Protein AF-0000000078105102 (afdb_homodimer)

pLDDT: mean 88.73, std 7.84, range [62.16, 98.0]

Organism: Rosa chinensis (NCBI:txid74649)

Solvent-accessible surface area (backbone atoms only — not comparable to full-atom values): 17023 Å² total; per-residue (Å²): 96,45,66,71,46,52,52,50,33,57,54,27,71,71,42,59,66,84,46,67,45,78,43,79,36,51,38,82,39,45,70,46,72,48,70,44,76,46,33,24,59,60,48,39,54,59,57,63,57,76,77,84,48,65,66,57,52,48,52,48,49,45,52,51,41,52,52,26,49,75,68,71,44,47,69,47,48,40,41,47,52,35,70,45,54,15,53,85,46,57,57,66,68,58,19,15,48,51,50,49,56,44,53,69,68,55,52,85,85,21,36,36,40,34,48,31,34,72,68,49,52,72,32,36,37,42,32,32,70,90,75,70,43,76,45,76,47,42,88,83,61,59,79,63,76,54,62,67,60,50,50,30,68,72,88,96,45,67,69,46,51,51,49,35,59,52,28,71,71,43,58,67,86,47,67,45,79,42,80,36,52,38,81,39,45,70,46,73,48,71,44,75,46,34,25,59,58,49,38,55,60,57,64,57,76,76,83,49,65,67,58,52,48,52,48,49,44,50,51,43,54,52,26,48,74,68,70,44,48,67,47,48,41,42,48,53,33,69,44,54,14,53,84,46,59,57,66,66,57,20,15,47,50,49,48,56,46,55,70,70,55,52,86,86,23,37,35,40,35,47,32,36,72,68,49,50,71,33,34,35,40,32,31,72,89,75,69,42,75,45,78,47,42,88,83,61,61,79,63,76,54,61,68,59,49,50,32,67,72,87

Nearest PDB structures (foldseek):
  5jp3-assembly4_G  TM=6.097E-01  e=1.389E-02  Xanthomonas euvesicatoria pv. vesicatoria str. 85-10
  5haf-assembly2_B  TM=5.363E-01  e=1.288E-01  Salmonella enterica subsp. enterica serovar Typhimurium
  5haf-assembly1_A  TM=4.881E-01  e=1.124E+00  Salmonella enterica subsp. enterica serovar Typhimurium
  9ild-assembly1_A  TM=4.395E-01  e=5.710E+00  Escherichia coli
  5jp3-assembly4_G  TM=6.055E-01  e=1.672E-02  Xanthomonas euvesicatoria pv. vesicatoria str. 85-10

Secondary structure (DSSP, 8-state):
--HHHHHHHHHHHHS-TT-EEEEEE-HHHHSS-EEEEEEHHHHHHHHTPPPPPHHHHHHHHHHHHHHHHHTT-TTTEEE--HHHHSGGGS-HHHHHHHHHHHHHTPPTTPEEEEEEE-SSSEEEEEEETTTTEEEEE-TT---S--HHHHHHHH-/--HHHHHHHHHHHHS-TT-EEEEEE-HHHHSS-EEEEEEHHHHHHHHTPPPPPHHHHHHHHHHHHHHHHHTT-TTTEEE--HHHHSGGGS-HHHHHHHHHHHHHTPPTTPEEEEEEE-SSSEEEEEEETTTTEEEEE-TT---S--HHHHHHHH-

Structure (mmCIF, N/CA/C/O backbone):
data_AF-0000000078105102-model_v1
#
loop_
_entity.id
_entity.type
_entity.pdbx_description
1 polymer 'Ulp1 protease family catalytic domain-containing protein'
#
loop_
_atom_site.group_PDB
_atom_site.id
_atom_site.type_symbol
_atom_site.label_atom_id
_atom_site.label_alt_id
_atom_site.label_comp_id
_atom_site.label_asym_id
_atom_site.label_entity_id
_atom_site.label_seq_id
_atom_site.pdbx_PDB_ins_code
_atom_site.Cartn_x
_atom_site.Cartn_y
_atom_site.Cartn_z
_atom_site.occupancy
_atom_site.B_iso_or_equiv
_atom_site.auth_seq_id
_atom_site.auth_comp_id
_atom_site.auth_asym_id
_atom_site.auth_atom_id
_atom_site.pdbx_PDB_model_num
ATOM 1 N N . MET A 1 1 ? 11.484 0.688 11.477 1 73.31 1 MET A N 1
ATOM 2 C CA . MET A 1 1 ? 11.336 -0.709 11.078 1 73.31 1 MET A CA 1
ATOM 3 C C . MET A 1 1 ? 10.906 -1.57 12.258 1 73.31 1 MET A C 1
ATOM 5 O O . MET A 1 1 ? 11.484 -1.481 13.344 1 73.31 1 MET A O 1
ATOM 9 N N . PRO A 1 2 ? 9.875 -2.342 11.992 1 73.75 2 PRO A N 1
ATOM 10 C CA . PRO A 1 2 ? 9.445 -3.211 13.086 1 73.75 2 PRO A CA 1
ATOM 11 C C . PRO A 1 2 ? 10.531 -4.184 13.539 1 73.75 2 PRO A C 1
ATOM 13 O O . PRO A 1 2 ? 11.367 -4.602 12.727 1 73.75 2 PRO A O 1
ATOM 16 N N . VAL A 1 3 ? 10.445 -4.48 14.805 1 77.31 3 VAL A N 1
ATOM 17 C CA . VAL A 1 3 ? 11.453 -5.332 15.422 1 77.31 3 VAL A CA 1
ATOM 18 C C . VAL A 1 3 ? 11.539 -6.664 14.68 1 77.31 3 VAL A C 1
ATOM 20 O O . VAL A 1 3 ? 12.625 -7.195 14.461 1 77.31 3 VAL A O 1
ATOM 23 N N . SER A 1 4 ? 10.406 -7.227 14.367 1 81 4 SER A N 1
ATOM 24 C CA . SER A 1 4 ? 10.391 -8.508 13.664 1 81 4 SER A CA 1
ATOM 25 C C . SER A 1 4 ? 11.125 -8.422 12.328 1 81 4 SER A C 1
ATOM 27 O O . SER A 1 4 ? 11.82 -9.359 11.938 1 81 4 SER A O 1
ATOM 29 N N . VAL A 1 5 ? 11.016 -7.34 11.688 1 85.25 5 VAL A N 1
ATOM 30 C CA . VAL A 1 5 ? 11.688 -7.156 10.406 1 85.25 5 VAL A CA 1
ATOM 31 C C . VAL A 1 5 ? 13.188 -7.008 10.625 1 85.25 5 VAL A C 1
ATOM 33 O O . VAL A 1 5 ? 13.992 -7.52 9.844 1 85.25 5 VAL A O 1
ATOM 36 N N . HIS A 1 6 ? 13.492 -6.273 11.625 1 86.75 6 HIS A N 1
ATOM 37 C CA . HIS A 1 6 ? 14.906 -6.137 11.961 1 86.75 6 HIS A CA 1
ATOM 38 C C . HIS A 1 6 ? 15.547 -7.496 12.211 1 86.75 6 HIS A C 1
ATOM 40 O O . HIS A 1 6 ? 16.672 -7.754 11.75 1 86.75 6 HIS A O 1
ATOM 46 N N . LEU A 1 7 ? 14.859 -8.297 12.953 1 89.81 7 LEU A N 1
ATOM 47 C CA . LEU A 1 7 ? 15.344 -9.641 13.258 1 89.81 7 LEU A CA 1
ATOM 48 C C . LEU A 1 7 ? 15.469 -10.477 11.984 1 89.81 7 LEU A C 1
ATOM 50 O O . LEU A 1 7 ? 16.453 -11.188 11.797 1 89.81 7 LEU A O 1
ATOM 54 N N . LEU A 1 8 ? 14.516 -10.398 11.172 1 90.5 8 LEU A N 1
ATOM 55 C CA . LEU A 1 8 ? 14.539 -11.109 9.898 1 90.5 8 LEU A CA 1
ATOM 56 C C . LEU A 1 8 ? 15.711 -10.664 9.039 1 90.5 8 LEU A C 1
ATOM 58 O O . LEU A 1 8 ? 16.391 -11.484 8.414 1 90.5 8 LEU A O 1
ATOM 62 N N . LEU A 1 9 ? 15.906 -9.391 9.047 1 91.94 9 LEU A N 1
ATOM 63 C CA . LEU A 1 9 ? 17.016 -8.828 8.281 1 91.94 9 LEU A CA 1
ATOM 64 C C . LEU A 1 9 ? 18.359 -9.352 8.797 1 91.94 9 LEU A C 1
ATOM 66 O O . LEU A 1 9 ? 19.203 -9.766 8.016 1 91.94 9 LEU A O 1
ATOM 70 N N . ARG A 1 10 ? 18.562 -9.281 10.094 1 93.56 10 ARG A N 1
ATOM 71 C CA . ARG A 1 10 ? 19.781 -9.781 10.703 1 93.56 10 ARG A CA 1
ATOM 72 C C . ARG A 1 10 ? 20.031 -11.242 10.328 1 93.56 10 ARG A C 1
ATOM 74 O O . ARG A 1 10 ? 21.156 -11.617 9.992 1 93.56 10 ARG A O 1
ATOM 81 N N . LEU A 1 11 ? 18.938 -12.039 10.383 1 92.88 11 LEU A N 1
ATOM 82 C CA . LEU A 1 11 ? 19.047 -13.445 10.023 1 92.88 11 LEU A CA 1
ATOM 83 C C . LEU A 1 11 ? 19.391 -13.602 8.547 1 92.88 11 LEU A C 1
ATOM 85 O O . LEU A 1 11 ? 20.281 -14.383 8.188 1 92.88 11 LEU A O 1
ATOM 89 N N . ALA A 1 12 ? 18.734 -12.875 7.73 1 92.69 12 ALA A N 1
ATOM 90 C CA . ALA A 1 12 ? 18.922 -12.977 6.285 1 92.69 12 ALA A CA 1
ATOM 91 C C . ALA A 1 12 ? 20.359 -12.641 5.898 1 92.69 12 ALA A C 1
ATOM 93 O O . ALA A 1 12 ? 20.922 -13.242 4.988 1 92.69 12 ALA A O 1
ATOM 94 N N . ARG A 1 13 ? 20.938 -11.727 6.602 1 93.62 13 ARG A N 1
ATOM 95 C CA . ARG A 1 13 ? 22.297 -11.266 6.285 1 93.62 13 ARG A CA 1
ATOM 96 C C . ARG A 1 13 ? 23.328 -12.328 6.633 1 93.62 13 ARG A C 1
ATOM 98 O O . ARG A 1 13 ? 24.453 -12.297 6.137 1 93.62 13 ARG A O 1
ATOM 105 N N . THR A 1 14 ? 22.953 -13.281 7.473 1 94.06 14 THR A N 1
ATOM 106 C CA . THR A 1 14 ? 23.875 -14.344 7.871 1 94.06 14 THR A CA 1
ATOM 107 C C . THR A 1 14 ? 23.781 -15.516 6.902 1 94.06 14 THR A C 1
ATOM 109 O O . THR A 1 14 ? 24.609 -16.438 6.953 1 94.06 14 THR A O 1
ATOM 112 N N . ILE A 1 15 ? 22.828 -15.516 6.137 1 92.81 15 ILE A N 1
ATOM 113 C CA . ILE A 1 15 ? 22.609 -16.625 5.223 1 92.81 15 ILE A CA 1
ATOM 114 C C . ILE A 1 15 ? 23.344 -16.375 3.91 1 92.81 15 ILE A C 1
ATOM 116 O O . ILE A 1 15 ? 23.203 -15.297 3.318 1 92.81 15 ILE A O 1
ATOM 120 N N . ASP A 1 16 ? 24.062 -17.391 3.504 1 91.75 16 ASP A N 1
ATOM 121 C CA . ASP A 1 16 ? 24.75 -17.297 2.223 1 91.75 16 ASP A CA 1
ATOM 122 C C . ASP A 1 16 ? 23.766 -17.078 1.079 1 91.75 16 ASP A C 1
ATOM 124 O O . ASP A 1 16 ? 22.766 -17.797 0.976 1 91.75 16 ASP A O 1
ATOM 128 N N . GLU A 1 17 ? 23.984 -16.094 0.264 1 87.06 17 GLU A N 1
ATOM 129 C CA . GLU A 1 17 ? 23.078 -15.727 -0.821 1 87.06 17 GLU A CA 1
ATOM 130 C C . GLU A 1 17 ? 22.906 -16.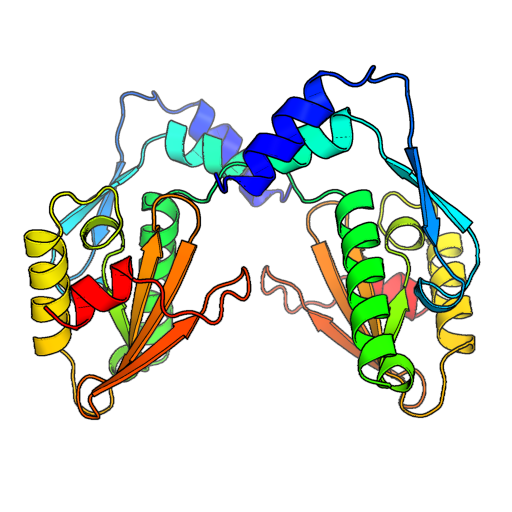875 -1.813 1 87.06 17 GLU A C 1
ATOM 132 O O . GLU A 1 17 ? 21.922 -16.906 -2.561 1 87.06 17 GLU A O 1
ATOM 137 N N . SER A 1 18 ? 23.828 -17.781 -1.836 1 89.81 18 SER A N 1
ATOM 138 C CA . SER A 1 18 ? 23.766 -18.906 -2.764 1 89.81 18 SER A CA 1
ATOM 139 C C . SER A 1 18 ? 22.75 -19.953 -2.312 1 89.81 18 SER A C 1
ATOM 141 O O . SER A 1 18 ? 22.375 -20.828 -3.088 1 89.81 18 SER A O 1
ATOM 143 N N . ILE A 1 19 ? 22.453 -19.75 -1.099 1 90.19 19 ILE A N 1
ATOM 144 C CA . ILE A 1 19 ? 21.5 -20.719 -0.549 1 90.19 19 ILE A CA 1
ATOM 145 C C . ILE A 1 19 ? 20.078 -20.281 -0.885 1 90.19 19 ILE A C 1
ATOM 147 O O . ILE A 1 19 ? 19.688 -19.141 -0.604 1 90.19 19 ILE A O 1
ATOM 151 N N . ALA A 1 20 ? 19.281 -21.141 -1.542 1 89.81 20 ALA A N 1
ATOM 152 C CA . ALA A 1 20 ? 17.875 -20.922 -1.836 1 89.81 20 ALA A CA 1
ATOM 153 C C . ALA A 1 20 ? 16.984 -21.812 -0.971 1 89.81 20 ALA A C 1
ATOM 155 O O . ALA A 1 20 ? 17.188 -23.031 -0.909 1 89.81 20 ALA A O 1
ATOM 156 N N . MET A 1 21 ? 16.125 -21.188 -0.212 1 91.88 21 MET A N 1
ATOM 157 C CA . MET A 1 21 ? 15.164 -21.938 0.602 1 91.88 21 MET A CA 1
ATOM 158 C C . MET A 1 21 ? 13.914 -22.281 -0.201 1 91.88 21 MET A C 1
ATOM 160 O O . MET A 1 21 ? 13.375 -21.422 -0.906 1 91.88 21 MET A O 1
ATOM 164 N N . SER A 1 22 ? 13.5 -23.453 -0.013 1 92.5 22 SER A N 1
ATOM 165 C CA . SER A 1 22 ? 12.32 -23.906 -0.732 1 92.5 22 SER A CA 1
ATOM 166 C C . SER A 1 22 ? 11.047 -23.625 0.057 1 92.5 22 SER A C 1
ATOM 168 O O . SER A 1 22 ? 10.992 -23.891 1.263 1 92.5 22 SER A O 1
ATOM 170 N N . VAL A 1 23 ? 10.07 -23.078 -0.603 1 93.12 23 VAL A N 1
ATOM 171 C CA . VAL A 1 23 ? 8.75 -22.844 -0.035 1 93.12 23 VAL A CA 1
ATOM 172 C C . VAL A 1 23 ? 7.703 -23.641 -0.809 1 93.12 23 VAL A C 1
ATOM 174 O O . VAL A 1 23 ? 7.41 -23.344 -1.968 1 93.12 23 VAL A O 1
ATOM 177 N N . PRO A 1 24 ? 7.121 -24.594 -0.134 1 94.19 24 PRO A N 1
ATOM 178 C CA . PRO A 1 24 ? 6.141 -25.406 -0.85 1 94.19 24 PRO A CA 1
ATOM 179 C C . PRO A 1 24 ? 4.832 -24.656 -1.107 1 94.19 24 PRO A C 1
ATOM 181 O O . PRO A 1 24 ? 4.32 -23.984 -0.217 1 94.19 24 PRO A O 1
ATOM 184 N N . MET A 1 25 ? 4.34 -24.75 -2.309 1 95.31 25 MET A N 1
ATOM 185 C CA . MET A 1 25 ? 3.01 -24.281 -2.689 1 95.31 25 MET A CA 1
ATOM 186 C C . MET A 1 25 ? 2.061 -25.469 -2.889 1 95.31 25 MET A C 1
ATOM 188 O O . MET A 1 25 ? 2.18 -26.203 -3.867 1 95.31 25 MET A O 1
ATOM 192 N N . GLU A 1 26 ? 1.177 -25.547 -1.942 1 95.31 26 GLU A N 1
ATOM 193 C CA . GLU A 1 26 ? 0.199 -26.625 -2.062 1 95.31 26 GLU A CA 1
ATOM 194 C C . GLU A 1 26 ? -0.748 -26.391 -3.234 1 95.31 26 GLU A C 1
ATOM 196 O O . GLU A 1 26 ? -0.913 -25.25 -3.682 1 95.31 26 GLU A O 1
ATOM 201 N N . ASP A 1 27 ? -1.315 -27.453 -3.605 1 94.19 27 ASP A N 1
ATOM 202 C CA . ASP A 1 27 ? -2.23 -27.406 -4.742 1 94.19 27 ASP A CA 1
ATOM 203 C C . ASP A 1 27 ? -3.332 -26.375 -4.52 1 94.19 27 ASP A C 1
ATOM 205 O O . ASP A 1 27 ? -3.754 -25.688 -5.461 1 94.19 27 ASP A O 1
ATOM 209 N N . GLY A 1 28 ? -3.684 -26.219 -3.361 1 92.88 28 GLY A N 1
ATOM 210 C CA . GLY A 1 28 ? -4.785 -25.328 -3.057 1 92.88 28 GLY A CA 1
ATOM 211 C C . GLY A 1 28 ? -4.426 -23.859 -3.215 1 92.88 28 GLY A C 1
ATOM 212 O O . GLY A 1 28 ? -5.305 -23 -3.318 1 92.88 28 GLY A O 1
ATOM 213 N N . VAL A 1 29 ? -3.168 -23.547 -3.254 1 95.94 29 VAL A N 1
ATOM 214 C CA . VAL A 1 29 ? -2.727 -22.156 -3.334 1 95.94 29 VAL A CA 1
ATOM 215 C C . VAL A 1 29 ? -2.918 -21.641 -4.754 1 95.94 29 VAL A C 1
ATOM 217 O O . VAL A 1 29 ? -3.678 -20.688 -4.98 1 95.94 29 VAL A O 1
ATOM 220 N N . PHE A 1 30 ? -2.318 -22.312 -5.711 1 96.12 30 PHE A N 1
ATOM 221 C CA . PHE A 1 30 ? -2.359 -21.812 -7.078 1 96.12 30 PHE A CA 1
ATOM 222 C C . PHE A 1 30 ? -2.9 -22.875 -8.031 1 96.12 30 PHE A C 1
ATOM 224 O O . PHE A 1 30 ? -2.887 -22.688 -9.25 1 96.12 30 PHE A O 1
ATOM 231 N N . GLY A 1 31 ? -3.295 -24.016 -7.598 1 93.12 31 GLY A N 1
ATOM 232 C CA . GLY A 1 31 ? -3.893 -25.047 -8.43 1 93.12 31 GLY A CA 1
ATOM 233 C C . GLY A 1 31 ? -2.934 -26.172 -8.773 1 93.12 31 GLY A C 1
ATOM 234 O O . GLY A 1 31 ? -3.279 -27.078 -9.523 1 93.12 31 GLY A O 1
ATOM 235 N N . ASN A 1 32 ? -1.722 -26.031 -8.336 1 92.69 32 ASN A N 1
ATOM 236 C CA . ASN A 1 32 ? -0.729 -27.078 -8.578 1 92.69 32 ASN A CA 1
ATOM 237 C C . ASN A 1 32 ? 0.315 -27.125 -7.465 1 92.69 32 ASN A C 1
ATOM 239 O O . ASN A 1 32 ? 0.665 -26.094 -6.895 1 92.69 32 ASN A O 1
ATOM 243 N N . ASP A 1 33 ? 0.776 -28.312 -7.273 1 94.75 33 ASP A N 1
ATOM 244 C CA . ASP A 1 33 ? 1.853 -28.484 -6.305 1 94.75 33 ASP A CA 1
ATOM 245 C C . ASP A 1 33 ? 3.199 -28.094 -6.902 1 94.75 33 ASP A C 1
ATOM 247 O O . ASP A 1 33 ? 3.551 -28.531 -8 1 94.75 33 ASP A O 1
ATOM 251 N N . HIS A 1 34 ? 3.852 -27.234 -6.293 1 94.38 34 HIS A N 1
ATOM 252 C CA . HIS A 1 34 ? 5.203 -26.891 -6.715 1 94.38 34 HIS A CA 1
ATOM 253 C C . HIS A 1 34 ? 5.965 -26.188 -5.594 1 94.38 34 HIS A C 1
ATOM 255 O O . HIS A 1 34 ? 5.422 -25.984 -4.508 1 94.38 34 HIS A O 1
ATOM 261 N N . ASN A 1 35 ? 7.184 -25.984 -5.871 1 93.5 35 ASN A N 1
ATOM 262 C CA . ASN A 1 35 ? 8.008 -25.25 -4.918 1 93.5 35 ASN A CA 1
ATOM 263 C C . ASN A 1 35 ? 8.461 -23.906 -5.484 1 93.5 35 ASN A C 1
ATOM 265 O O . ASN A 1 35 ? 8.695 -23.781 -6.688 1 93.5 35 ASN A O 1
ATOM 269 N N . THR A 1 36 ? 8.406 -22.984 -4.652 1 91.5 36 THR A N 1
ATOM 270 C CA . THR A 1 36 ? 9.094 -21.734 -4.965 1 91.5 36 THR A CA 1
ATOM 271 C C . THR A 1 36 ? 10.32 -21.547 -4.074 1 91.5 36 THR A C 1
ATOM 273 O O . THR A 1 36 ? 10.492 -22.281 -3.09 1 91.5 36 THR A O 1
ATOM 276 N N . PHE A 1 37 ? 11.188 -20.625 -4.59 1 91.25 37 PHE A N 1
ATOM 277 C CA . PHE A 1 37 ? 12.453 -20.5 -3.879 1 91.25 37 PHE A CA 1
ATOM 278 C C . PHE A 1 37 ? 12.703 -19.047 -3.482 1 91.25 37 PHE A C 1
ATOM 280 O O . PHE A 1 37 ? 12.422 -18.125 -4.254 1 91.25 37 PHE A O 1
ATOM 287 N N . ILE A 1 38 ? 13.156 -18.984 -2.252 1 91 38 ILE A N 1
ATOM 288 C CA . ILE A 1 38 ? 13.523 -17.672 -1.737 1 91 38 ILE A CA 1
ATOM 289 C C . ILE A 1 38 ? 14.969 -17.688 -1.255 1 91 38 ILE A C 1
ATOM 291 O O . ILE A 1 38 ? 15.414 -18.672 -0.656 1 91 38 ILE A O 1
ATOM 295 N N . ASN A 1 39 ? 15.664 -16.625 -1.561 1 90.88 39 ASN A N 1
ATOM 296 C CA . ASN A 1 39 ? 17.016 -16.5 -1.035 1 90.88 39 ASN A CA 1
ATOM 297 C C . ASN A 1 39 ? 17.156 -15.289 -0.117 1 90.88 39 ASN A C 1
ATOM 299 O O . ASN A 1 39 ? 16.188 -14.562 0.112 1 90.88 39 ASN A O 1
ATOM 303 N N . SER A 1 40 ? 18.359 -15.219 0.442 1 91.88 40 SER A N 1
ATOM 304 C CA . SER A 1 40 ? 18.578 -14.164 1.426 1 91.88 40 SER A CA 1
ATOM 305 C C . SER A 1 40 ? 18.422 -12.781 0.799 1 91.88 40 SER A C 1
ATOM 307 O O . SER A 1 40 ? 17.953 -11.852 1.456 1 91.88 40 SER A O 1
ATOM 309 N N . ASN A 1 41 ? 18.734 -12.703 -0.465 1 88.38 41 ASN A N 1
ATOM 310 C CA . ASN A 1 41 ? 18.609 -11.422 -1.143 1 88.38 41 ASN A CA 1
ATOM 311 C C . ASN A 1 41 ? 17.156 -10.977 -1.243 1 88.38 41 ASN A C 1
ATOM 313 O O . ASN A 1 41 ? 16.844 -9.789 -1.105 1 88.38 41 ASN A O 1
ATOM 317 N N . ASP A 1 42 ? 16.344 -11.906 -1.481 1 87.25 42 ASP A N 1
ATOM 318 C CA . ASP A 1 42 ? 14.914 -11.594 -1.53 1 87.25 42 ASP A CA 1
ATOM 319 C C . ASP A 1 42 ? 14.43 -11.023 -0.199 1 87.25 42 ASP A C 1
ATOM 321 O O . ASP A 1 42 ? 13.664 -10.055 -0.172 1 87.25 42 ASP A O 1
ATOM 325 N N . ILE A 1 43 ? 14.898 -11.594 0.829 1 89.62 43 ILE A N 1
ATOM 326 C CA . ILE A 1 43 ? 14.477 -11.195 2.168 1 89.62 43 ILE A CA 1
ATOM 327 C C . ILE A 1 43 ? 15.055 -9.82 2.494 1 89.62 43 ILE A C 1
ATOM 329 O O . ILE A 1 43 ? 14.344 -8.945 2.998 1 89.62 43 ILE A O 1
ATOM 333 N N . ILE A 1 44 ? 16.281 -9.68 2.186 1 89.19 44 ILE A N 1
ATOM 334 C CA . ILE A 1 44 ? 16.969 -8.422 2.463 1 89.19 44 ILE A CA 1
ATOM 335 C C . ILE A 1 44 ? 16.281 -7.285 1.695 1 89.19 44 ILE A C 1
ATOM 337 O O . ILE A 1 44 ? 16.047 -6.215 2.252 1 89.19 44 ILE A O 1
ATOM 341 N N . GLN A 1 45 ? 15.977 -7.527 0.483 1 85.25 45 GLN A N 1
ATOM 342 C CA . GLN A 1 45 ? 15.305 -6.52 -0.325 1 85.25 45 GLN A CA 1
ATOM 343 C C . GLN A 1 45 ? 13.969 -6.121 0.299 1 85.25 45 GLN A C 1
ATOM 345 O O . GLN A 1 45 ? 13.633 -4.934 0.349 1 85.25 45 GLN A O 1
ATOM 350 N N . PHE A 1 46 ? 13.328 -7.109 0.717 1 85.88 46 PHE A N 1
ATOM 351 C CA . PHE A 1 46 ? 12.047 -6.855 1.356 1 85.88 46 PHE A CA 1
ATOM 352 C C . PHE A 1 46 ? 12.227 -6.031 2.627 1 85.88 46 PHE A C 1
ATOM 354 O O . PHE A 1 46 ? 11.531 -5.039 2.832 1 85.88 46 PHE A O 1
ATOM 361 N N . CYS A 1 47 ? 13.117 -6.402 3.387 1 85.62 47 CYS A N 1
ATOM 362 C CA . CYS A 1 47 ? 13.312 -5.777 4.688 1 85.62 47 CYS A CA 1
ATOM 363 C C . CYS A 1 47 ? 13.828 -4.352 4.539 1 85.62 47 CYS A C 1
ATOM 365 O O . CYS A 1 47 ? 13.594 -3.508 5.406 1 85.62 47 CYS A O 1
ATOM 367 N N . LEU A 1 48 ? 14.453 -4.102 3.461 1 82.06 48 LEU A N 1
ATOM 368 C CA . LEU A 1 48 ? 15.094 -2.799 3.311 1 82.06 48 LEU A CA 1
ATOM 369 C C . LEU A 1 48 ? 14.188 -1.827 2.568 1 82.06 48 LEU A C 1
ATOM 371 O O . LEU A 1 48 ? 14.578 -0.691 2.291 1 82.06 48 LEU A O 1
ATOM 375 N N . MET A 1 49 ? 13.062 -2.285 2.211 1 81.12 49 MET A N 1
ATOM 376 C CA . MET A 1 49 ? 12.125 -1.355 1.588 1 81.12 49 MET A CA 1
ATOM 377 C C . MET A 1 49 ? 11.875 -0.152 2.488 1 81.12 49 MET A C 1
ATOM 379 O O . MET A 1 49 ? 11.727 -0.301 3.703 1 81.12 49 MET A O 1
ATOM 383 N N . GLN A 1 50 ? 11.945 1.035 1.927 1 80.5 50 GLN A N 1
ATOM 384 C CA . GLN A 1 50 ? 11.805 2.271 2.688 1 80.5 50 GLN A CA 1
ATOM 385 C C . GLN A 1 50 ? 10.336 2.617 2.912 1 80.5 50 GLN A C 1
ATOM 387 O O . GLN A 1 50 ? 9.5 2.398 2.031 1 80.5 50 GLN A O 1
ATOM 392 N N . PRO A 1 51 ? 10.117 3.139 4.152 1 81.25 51 PRO A N 1
ATOM 393 C CA . PRO A 1 51 ? 8.758 3.641 4.355 1 81.25 51 PRO A CA 1
ATOM 394 C C . PRO A 1 51 ? 8.469 4.906 3.553 1 81.25 51 PRO A C 1
ATOM 396 O O . PRO A 1 51 ? 9.391 5.645 3.203 1 81.25 51 PRO A O 1
ATOM 399 N N . ILE A 1 52 ? 7.246 5.09 3.303 1 84.25 52 ILE A N 1
ATOM 400 C CA . ILE A 1 52 ? 6.84 6.344 2.678 1 84.25 52 ILE A CA 1
ATOM 401 C C . ILE A 1 52 ? 7.117 7.508 3.625 1 84.25 52 ILE A C 1
ATOM 403 O O . ILE A 1 52 ? 6.867 7.41 4.828 1 84.25 52 ILE A O 1
ATOM 407 N N . SER A 1 53 ? 7.648 8.555 3.086 1 86.94 53 SER A N 1
ATOM 408 C CA . SER A 1 53 ? 8.023 9.688 3.918 1 86.94 53 SER A CA 1
ATOM 409 C C . SER A 1 53 ? 6.801 10.5 4.336 1 86.94 53 SER A C 1
ATOM 411 O O . SER A 1 53 ? 5.754 10.438 3.686 1 86.94 53 SER A O 1
ATOM 413 N N . THR A 1 54 ? 7.012 11.203 5.391 1 90.81 54 THR A N 1
ATOM 414 C CA . THR A 1 54 ? 5.953 12.086 5.875 1 90.81 54 THR A CA 1
ATOM 415 C C . THR A 1 54 ? 5.574 13.109 4.809 1 90.81 54 THR A C 1
ATOM 417 O O . THR A 1 54 ? 4.395 13.414 4.621 1 90.81 54 THR A O 1
ATOM 420 N N . ILE A 1 55 ? 6.547 13.617 4.078 1 89.06 55 ILE A N 1
ATOM 421 C CA . ILE A 1 55 ? 6.312 14.625 3.055 1 89.06 55 ILE A CA 1
ATOM 422 C C . ILE A 1 55 ? 5.457 14.039 1.935 1 89.06 55 ILE A C 1
ATOM 424 O O . ILE A 1 55 ? 4.535 14.695 1.442 1 89.06 55 ILE A O 1
ATOM 428 N N . CYS A 1 56 ? 5.746 12.852 1.574 1 88.38 56 CYS A N 1
ATOM 429 C CA . CYS A 1 56 ? 4.965 12.188 0.538 1 88.38 56 CYS A CA 1
ATOM 430 C C . CYS A 1 56 ? 3.512 12.023 0.97 1 88.38 56 CYS A C 1
ATOM 432 O O . CYS A 1 56 ? 2.596 12.258 0.182 1 88.38 56 CYS A O 1
ATOM 434 N N . ILE A 1 57 ? 3.326 11.625 2.174 1 93.38 57 ILE A N 1
ATOM 435 C CA . ILE A 1 57 ? 1.977 11.453 2.699 1 93.38 57 ILE A CA 1
ATOM 436 C C . ILE A 1 57 ? 1.253 12.797 2.717 1 93.38 57 ILE A C 1
ATOM 438 O O . ILE A 1 57 ? 0.086 12.883 2.328 1 93.38 57 ILE A O 1
ATOM 442 N N . SER A 1 58 ? 1.923 13.836 3.125 1 94.38 58 SER A N 1
ATOM 443 C CA . SER A 1 58 ? 1.327 15.164 3.191 1 94.38 58 SER A CA 1
ATOM 444 C C . SER A 1 58 ? 0.908 15.648 1.809 1 94.38 58 SER A C 1
ATOM 446 O O . SER A 1 58 ? -0.18 16.203 1.645 1 94.38 58 SER A O 1
ATOM 448 N N . ILE A 1 59 ? 1.754 15.461 0.85 1 92.31 59 ILE A N 1
ATOM 449 C CA . ILE A 1 59 ? 1.452 15.891 -0.511 1 92.31 59 ILE A CA 1
ATOM 450 C C . ILE A 1 59 ? 0.266 15.094 -1.051 1 92.31 59 ILE A C 1
ATOM 452 O O . ILE A 1 59 ? -0.599 15.641 -1.737 1 92.31 59 ILE A O 1
ATOM 456 N N . TYR A 1 60 ? 0.27 13.875 -0.743 1 92.94 60 TYR A N 1
ATOM 457 C CA . TYR A 1 60 ? -0.86 13.039 -1.142 1 92.94 60 TYR A CA 1
ATOM 458 C C . TYR A 1 60 ? -2.156 13.547 -0.521 1 92.94 60 TYR A C 1
ATOM 460 O O . TYR A 1 60 ? -3.189 13.609 -1.191 1 92.94 60 TYR A O 1
ATOM 468 N N . MET A 1 61 ? -2.129 13.883 0.711 1 95.88 61 MET A N 1
ATOM 469 C CA . MET A 1 61 ? -3.318 14.375 1.395 1 95.88 61 MET A CA 1
ATOM 470 C C . MET A 1 61 ? -3.781 15.695 0.789 1 95.88 61 MET A C 1
ATOM 472 O O . MET A 1 61 ? -4.984 15.945 0.684 1 95.88 61 MET A O 1
ATOM 476 N N . ARG A 1 62 ? -2.816 16.5 0.42 1 96.12 62 ARG A N 1
ATOM 477 C CA . ARG A 1 62 ? -3.17 17.734 -0.284 1 96.12 62 ARG A CA 1
ATOM 478 C C . ARG A 1 62 ? -3.912 17.438 -1.579 1 96.12 62 ARG A C 1
ATOM 480 O O . ARG A 1 62 ? -4.91 18.078 -1.896 1 96.12 62 ARG A O 1
ATOM 487 N N . HIS A 1 63 ? -3.389 16.5 -2.293 1 94.12 63 HIS A N 1
ATOM 488 C CA . HIS A 1 63 ? -4.043 16.078 -3.525 1 94.12 63 HIS A CA 1
ATOM 489 C C . HIS A 1 63 ? -5.461 15.586 -3.256 1 94.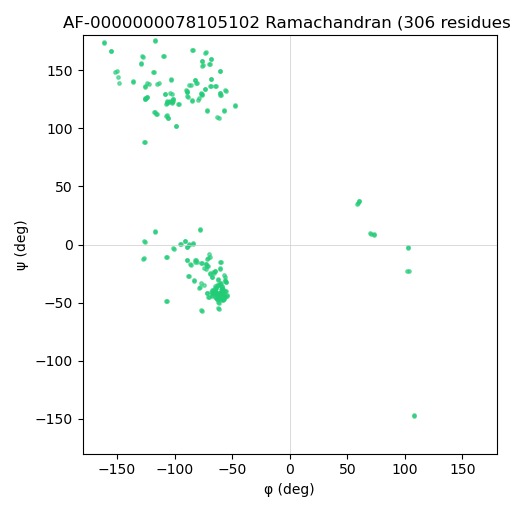12 63 HIS A C 1
ATOM 491 O O . HIS A 1 63 ? -6.398 15.969 -3.959 1 94.12 63 HIS A O 1
ATOM 497 N N . LEU A 1 64 ? -5.617 14.75 -2.238 1 95.38 64 LEU A N 1
ATOM 498 C CA . LEU A 1 64 ? -6.93 14.227 -1.881 1 95.38 64 LEU A CA 1
ATOM 499 C C . LEU A 1 64 ? -7.895 15.352 -1.529 1 95.38 64 LEU A C 1
ATOM 501 O O . LEU A 1 64 ? -9.062 15.32 -1.914 1 95.38 64 LEU A O 1
ATOM 505 N N . TRP A 1 65 ? -7.387 16.281 -0.844 1 96.62 65 TRP A N 1
ATOM 506 C CA . TRP A 1 65 ? -8.211 17.438 -0.498 1 96.62 65 TRP A CA 1
ATOM 507 C C . TRP A 1 65 ? -8.68 18.172 -1.753 1 96.62 65 TRP A C 1
ATOM 509 O O . TRP A 1 65 ? -9.844 18.547 -1.857 1 96.62 65 TRP A O 1
ATOM 519 N N . SER A 1 66 ? -7.777 18.391 -2.686 1 96.12 66 SER A N 1
ATOM 520 C CA . SER A 1 66 ? -8.125 19.047 -3.939 1 96.12 66 SER A CA 1
ATOM 521 C C . SER A 1 66 ? -9.219 18.281 -4.68 1 96.12 66 SER A C 1
ATOM 523 O O . SER A 1 66 ? -10.125 18.875 -5.254 1 96.12 66 SER A O 1
ATOM 525 N N . LEU A 1 67 ? -9.125 16.969 -4.613 1 94.12 67 LEU A N 1
ATOM 526 C CA . LEU A 1 67 ? -10.125 16.125 -5.254 1 94.12 67 LEU A CA 1
ATOM 527 C C . LEU A 1 67 ? -11.477 16.266 -4.555 1 94.12 67 LEU A C 1
ATOM 529 O O . LEU A 1 67 ? -12.516 16.375 -5.211 1 94.12 67 LEU A O 1
ATOM 533 N N . LEU A 1 68 ? -11.453 16.25 -3.297 1 95.19 68 LEU A N 1
ATOM 534 C CA . LEU A 1 68 ? -12.68 16.406 -2.521 1 95.19 68 LEU A CA 1
ATOM 535 C C . LEU A 1 68 ? -13.336 17.75 -2.816 1 95.19 68 LEU A C 1
ATOM 537 O O . LEU A 1 68 ? -14.562 17.828 -2.924 1 95.19 68 LEU A O 1
ATOM 541 N N . LYS A 1 69 ? -12.555 18.766 -2.914 1 95.44 69 LYS A N 1
ATOM 542 C CA . LYS A 1 69 ? -13.047 20.094 -3.223 1 95.44 69 LYS A CA 1
ATOM 543 C C . LYS A 1 69 ? -13.703 20.125 -4.602 1 95.44 69 LYS A C 1
ATOM 545 O O . LYS A 1 69 ? -14.773 20.719 -4.773 1 95.44 69 LYS A O 1
ATOM 550 N N . MET A 1 70 ? -13.07 19.547 -5.5 1 95.81 70 MET A N 1
ATOM 551 C CA . MET A 1 70 ? -13.617 19.484 -6.852 1 95.81 70 MET A CA 1
ATOM 552 C C . MET A 1 70 ? -14.969 18.781 -6.863 1 95.81 70 MET A C 1
ATOM 554 O O . MET A 1 70 ? -15.867 19.172 -7.605 1 95.81 70 MET A O 1
ATOM 558 N N . LYS A 1 71 ? -15.18 17.812 -6 1 96 71 LYS A N 1
ATOM 559 C CA . LYS A 1 71 ? -16.422 17.047 -5.91 1 96 71 LYS A CA 1
ATOM 560 C C . LYS A 1 71 ? -17.406 17.703 -4.953 1 96 71 LYS A C 1
ATOM 562 O O . LYS A 1 71 ? -18.5 17.188 -4.734 1 96 71 LYS A O 1
ATOM 567 N N . GLU A 1 72 ? -16.953 18.781 -4.363 1 95.75 72 GLU A N 1
ATOM 568 C CA . GLU A 1 72 ? -17.75 19.484 -3.357 1 95.75 72 GLU A CA 1
ATOM 569 C C . GLU A 1 72 ? -18.062 18.578 -2.17 1 95.75 72 GLU A C 1
ATOM 571 O O . GLU A 1 72 ? -19.203 18.531 -1.694 1 95.75 72 GLU A O 1
ATOM 576 N N . GLU A 1 73 ? -17.062 17.75 -1.824 1 96 73 GLU A N 1
ATOM 577 C CA . GLU A 1 73 ? -17.203 16.812 -0.717 1 96 73 GLU A CA 1
ATOM 578 C C . GLU A 1 73 ? -16.203 17.109 0.393 1 96 73 GLU A C 1
ATOM 580 O O . GLU A 1 73 ? -16 16.297 1.297 1 96 73 GLU A O 1
ATOM 585 N N . ASP A 1 74 ? -15.539 18.281 0.312 1 93.5 74 ASP A N 1
ATOM 586 C CA . ASP A 1 74 ? -14.508 18.641 1.276 1 93.5 74 ASP A CA 1
ATOM 587 C C . ASP A 1 74 ? -15.109 18.938 2.646 1 93.5 74 ASP A C 1
ATOM 589 O O . ASP A 1 74 ? -14.398 18.969 3.652 1 93.5 74 ASP A O 1
ATOM 593 N N . HIS A 1 75 ? -16.438 19.016 2.787 1 94.06 75 HIS A N 1
ATOM 594 C CA . HIS A 1 75 ? -17.109 19.203 4.074 1 94.06 75 HIS A CA 1
ATOM 595 C C . HIS A 1 75 ? -17.25 17.875 4.816 1 94.06 75 HIS A C 1
ATOM 597 O O . HIS A 1 75 ? -17.516 17.859 6.02 1 94.06 75 HIS A O 1
ATOM 603 N N . LEU A 1 76 ? -17.062 16.75 4.137 1 95.5 76 LEU A N 1
ATOM 604 C CA . LEU A 1 76 ? -17.281 15.43 4.711 1 95.5 76 LEU A CA 1
ATOM 605 C C . LEU A 1 76 ? -16.016 14.93 5.402 1 95.5 76 LEU A C 1
ATOM 607 O O . LEU A 1 76 ? -16.094 14.141 6.348 1 95.5 76 LEU A O 1
ATOM 611 N N . TYR A 1 77 ? -14.836 15.414 4.926 1 96.56 77 TYR A N 1
ATOM 612 C CA . TYR A 1 77 ? -13.57 14.883 5.418 1 96.56 77 TYR A CA 1
ATOM 613 C C . TYR A 1 77 ? -12.578 16 5.699 1 96.56 77 TYR A C 1
ATOM 615 O O . TYR A 1 77 ? -12.508 16.984 4.945 1 96.56 77 TYR A O 1
ATOM 623 N N . ALA A 1 78 ? -11.852 15.852 6.773 1 96.38 78 ALA A N 1
ATOM 624 C CA . ALA A 1 78 ? -10.703 16.703 7.078 1 96.38 78 ALA A CA 1
ATOM 625 C C . ALA A 1 78 ? -9.469 15.867 7.406 1 96.38 78 ALA A C 1
ATOM 627 O O . ALA A 1 78 ? -9.586 14.703 7.797 1 96.38 78 ALA A O 1
ATOM 628 N N . PHE A 1 79 ? -8.344 16.469 7.207 1 98 79 PHE A N 1
ATOM 629 C CA . PHE A 1 79 ? -7.102 15.734 7.391 1 98 79 PHE A CA 1
ATOM 630 C C . PHE A 1 79 ? -6.258 16.359 8.492 1 98 79 PHE A C 1
ATOM 632 O O . PHE A 1 79 ? -6.32 17.578 8.711 1 98 79 PHE A O 1
ATOM 639 N N . VAL A 1 80 ? -5.539 15.555 9.156 1 96.88 80 VAL A N 1
ATOM 640 C CA . VAL A 1 80 ? -4.543 16.016 10.117 1 96.88 80 VAL A CA 1
ATOM 641 C C . VAL A 1 80 ? -3.145 15.906 9.516 1 96.88 80 VAL A C 1
ATOM 643 O O . VAL A 1 80 ? -2.832 14.914 8.844 1 96.88 80 VAL A O 1
ATOM 646 N N . ASP A 1 81 ? -2.357 16.828 9.789 1 96.06 81 ASP A N 1
ATOM 647 C CA . ASP A 1 81 ? -0.991 16.859 9.273 1 96.06 81 ASP A CA 1
ATOM 648 C C . ASP A 1 81 ? -0.125 15.797 9.945 1 96.06 81 ASP A C 1
ATOM 650 O O . ASP A 1 81 ? 0.179 15.898 11.141 1 96.06 81 ASP A O 1
ATOM 654 N N . PRO A 1 82 ? 0.303 14.883 9.164 1 95.31 82 PRO A N 1
ATOM 655 C CA . PRO A 1 82 ? 1.111 13.836 9.789 1 95.31 82 PRO A CA 1
ATOM 656 C C . PRO A 1 82 ? 2.43 14.367 10.352 1 95.31 82 PRO A C 1
ATOM 658 O O . PRO A 1 82 ? 2.982 13.781 11.289 1 95.31 82 PRO A O 1
ATOM 661 N N . SER A 1 83 ? 2.91 15.422 9.898 1 93.69 83 SER A N 1
ATOM 662 C CA . SER A 1 83 ? 4.168 15.984 10.383 1 93.69 83 SER A CA 1
ATOM 663 C C . SER A 1 83 ? 4.016 16.562 11.789 1 93.69 83 SER A C 1
ATOM 665 O O . SER A 1 83 ? 5.008 16.812 12.469 1 93.69 83 SER A O 1
ATOM 667 N N . ARG A 1 84 ? 2.832 16.688 12.203 1 94 84 ARG A N 1
ATOM 668 C CA . ARG A 1 84 ? 2.588 17.312 13.5 1 94 84 ARG A CA 1
ATOM 669 C C . ARG A 1 84 ? 2.164 16.266 14.539 1 94 84 ARG A C 1
ATOM 671 O O . ARG A 1 84 ? 2.131 16.562 15.734 1 94 84 ARG A O 1
ATOM 678 N N . ILE A 1 85 ? 1.89 15.102 14.062 1 93.5 85 ILE A N 1
ATOM 679 C CA . ILE A 1 85 ? 1.315 14.172 15.031 1 93.5 85 ILE A CA 1
ATOM 680 C C . ILE A 1 85 ? 2.111 12.875 15.039 1 93.5 85 ILE A C 1
ATOM 682 O O . ILE A 1 85 ? 1.921 12.023 15.914 1 93.5 85 ILE A O 1
ATOM 686 N N . SER A 1 86 ? 2.947 12.664 14.102 1 91.69 86 SER A N 1
ATOM 687 C CA . SER A 1 86 ? 3.766 11.453 14.055 1 91.69 86 SER A CA 1
ATOM 688 C C . SER A 1 86 ? 4.867 11.492 15.109 1 91.69 86 SER A C 1
ATOM 690 O O . SER A 1 86 ? 5.117 12.531 15.719 1 91.69 86 SER A O 1
ATOM 692 N N . ASN A 1 87 ? 5.43 10.336 15.32 1 85.38 87 ASN A N 1
ATOM 693 C CA . ASN A 1 87 ? 6.414 10.164 16.391 1 85.38 87 ASN A CA 1
ATOM 694 C C . ASN A 1 87 ? 7.578 11.141 16.234 1 85.38 87 ASN A C 1
ATOM 696 O O . ASN A 1 87 ? 8.133 11.609 17.234 1 85.38 87 ASN A O 1
ATOM 700 N N . GLU A 1 88 ? 7.852 11.531 15.094 1 82.31 88 GLU A N 1
ATOM 701 C CA . GLU A 1 88 ? 9.008 12.391 14.852 1 82.31 88 GLU A CA 1
ATOM 702 C C . GLU A 1 88 ? 8.695 13.852 15.156 1 82.31 88 GLU A C 1
ATOM 704 O O . GLU A 1 88 ? 9.602 14.68 15.234 1 82.31 88 GLU A O 1
ATOM 709 N N . ALA A 1 89 ? 7.367 14.25 15.336 1 83.81 89 ALA A N 1
ATOM 710 C CA . ALA A 1 89 ? 6.918 15.633 15.469 1 83.81 89 ALA A CA 1
ATOM 711 C C . ALA A 1 89 ? 7.188 16.172 16.875 1 83.81 89 ALA A C 1
ATOM 713 O O . ALA A 1 89 ? 6.773 17.281 17.219 1 83.81 89 ALA A O 1
ATOM 714 N N . GLY A 1 90 ? 7.984 15.453 17.672 1 82.31 90 GLY A N 1
ATOM 715 C CA . GLY A 1 90 ? 8.32 16.016 18.969 1 82.31 90 GLY A CA 1
ATOM 716 C C . GLY A 1 90 ? 7.633 15.312 20.125 1 82.31 90 GLY A C 1
ATOM 717 O O . GLY A 1 90 ? 7.426 14.094 20.078 1 82.31 90 GLY A O 1
ATOM 718 N N . LYS A 1 91 ? 7.332 16.25 21.219 1 87.19 91 LYS A N 1
ATOM 719 C CA . LYS A 1 91 ? 6.777 15.703 22.453 1 87.19 91 LYS A CA 1
ATOM 720 C C . LYS A 1 91 ? 5.305 15.344 22.281 1 87.19 91 LYS A C 1
ATOM 722 O O . LYS A 1 91 ? 4.602 15.945 21.469 1 87.19 91 LYS A O 1
ATOM 727 N N . VAL A 1 92 ? 4.879 14.422 23.078 1 88.88 92 VAL A N 1
ATOM 728 C CA . VAL A 1 92 ? 3.512 13.914 23.031 1 88.88 92 VAL A CA 1
ATOM 729 C C . VAL A 1 92 ? 2.529 15.062 23.266 1 88.88 92 VAL A C 1
ATOM 731 O O . VAL A 1 92 ? 1.478 15.133 22.625 1 88.88 92 VAL A O 1
ATOM 734 N N . GLU A 1 93 ? 2.816 15.977 24.141 1 89.94 93 GLU A N 1
ATOM 735 C CA . GLU A 1 93 ? 1.938 17.094 24.453 1 89.94 93 GLU A CA 1
ATOM 736 C C . GLU A 1 93 ? 1.702 17.984 23.234 1 89.94 93 GLU A C 1
ATOM 738 O O . GLU A 1 93 ? 0.576 18.422 22.984 1 89.94 93 GLU A O 1
ATOM 743 N N . ALA A 1 94 ? 2.719 18.25 22.516 1 90.75 94 ALA A N 1
ATOM 744 C CA . ALA A 1 94 ? 2.605 19.062 21.312 1 90.75 94 ALA A CA 1
ATOM 745 C C . ALA A 1 94 ? 1.774 18.359 20.234 1 90.75 94 ALA A C 1
ATOM 747 O O . ALA A 1 94 ? 0.964 18.984 19.562 1 90.75 94 ALA A O 1
ATOM 748 N N . ARG A 1 95 ? 2.018 17.109 20.125 1 92 95 ARG A N 1
ATOM 749 C CA . ARG A 1 95 ? 1.256 16.312 19.172 1 92 95 ARG A CA 1
ATOM 750 C C . ARG A 1 95 ? -0.224 16.281 19.547 1 92 95 ARG A C 1
ATOM 752 O O . ARG A 1 95 ? -1.088 16.438 18.672 1 92 95 ARG A O 1
ATOM 759 N N . SER A 1 96 ? -0.419 16.141 20.797 1 91.69 96 SER A N 1
ATOM 760 C CA . SER A 1 96 ? -1.794 16.125 21.281 1 91.69 96 SER A CA 1
ATOM 761 C C . SER A 1 96 ? -2.473 17.469 21.047 1 91.69 96 SER A C 1
ATOM 763 O O . SER A 1 96 ? -3.637 17.516 20.641 1 91.69 96 SER A O 1
ATOM 765 N N . CYS A 1 97 ? -1.809 18.469 21.266 1 91.62 97 CYS A N 1
ATOM 766 C CA . CYS A 1 97 ? -2.338 19.812 21.047 1 91.62 97 CYS A CA 1
ATOM 767 C C . CYS A 1 97 ? -2.682 20.031 19.578 1 91.62 97 CYS A C 1
ATOM 769 O O . CYS A 1 97 ? -3.75 20.562 19.25 1 91.62 97 CYS A O 1
ATOM 771 N N . ALA A 1 98 ? -1.774 19.656 18.766 1 92.19 98 ALA A N 1
ATOM 772 C CA . ALA A 1 98 ? -2.008 19.797 17.328 1 92.19 98 ALA A CA 1
ATOM 773 C C . ALA A 1 98 ? -3.268 19.047 16.906 1 92.19 98 ALA A C 1
ATOM 775 O O . ALA A 1 98 ? -4.078 19.562 16.141 1 92.19 98 ALA A O 1
ATOM 776 N N . LEU A 1 99 ? -3.387 17.859 17.359 1 93.56 99 LEU A N 1
ATOM 777 C CA . LEU A 1 99 ? -4.566 17.062 17.047 1 93.56 99 LEU A CA 1
ATOM 778 C C . LEU A 1 99 ? -5.828 17.719 17.594 1 93.56 99 LEU A C 1
ATOM 780 O O . LEU A 1 99 ? -6.828 17.859 16.891 1 93.56 99 LEU A O 1
ATOM 784 N N . SER A 1 100 ? -5.742 18.141 18.797 1 91.5 100 SER A N 1
ATOM 785 C CA . SER A 1 100 ? -6.883 18.781 19.453 1 91.5 100 SER A CA 1
ATOM 786 C C . SER A 1 100 ? -7.344 20.016 18.672 1 91.5 100 SER A C 1
ATOM 788 O O . SER A 1 100 ? -8.547 20.203 18.469 1 91.5 100 SER A O 1
ATOM 790 N N . LEU A 1 101 ? -6.41 20.797 18.344 1 91.75 101 LEU A N 1
ATOM 791 C CA . LEU A 1 101 ? -6.73 22 17.578 1 91.75 101 LEU A CA 1
ATOM 792 C C . LEU A 1 101 ? -7.453 21.656 16.281 1 91.75 101 LEU A C 1
ATOM 794 O O . LEU A 1 101 ? -8.422 22.312 15.914 1 91.75 101 LEU A O 1
ATOM 798 N N . ARG A 1 102 ? -6.992 20.641 15.688 1 93.88 102 ARG A N 1
ATOM 799 C CA . ARG A 1 102 ? -7.617 20.234 14.438 1 93.88 102 ARG A CA 1
ATOM 800 C C . ARG A 1 102 ? -9.023 19.703 14.672 1 93.88 102 ARG A C 1
ATOM 802 O O . ARG A 1 102 ? -9.945 20 13.906 1 93.88 102 ARG A O 1
ATOM 809 N N . LEU A 1 103 ? -9.156 18.984 15.664 1 92.69 103 LEU A N 1
ATOM 810 C CA . LEU A 1 103 ? -10.461 18.406 15.984 1 92.69 103 LEU A CA 1
ATOM 811 C C . LEU A 1 103 ? -11.469 19.516 16.297 1 92.69 103 LEU A C 1
ATOM 813 O O . LEU A 1 103 ? -12.641 19.406 15.922 1 92.69 103 LEU A O 1
ATOM 817 N N . GLU A 1 104 ? -11.055 20.547 16.891 1 91.56 1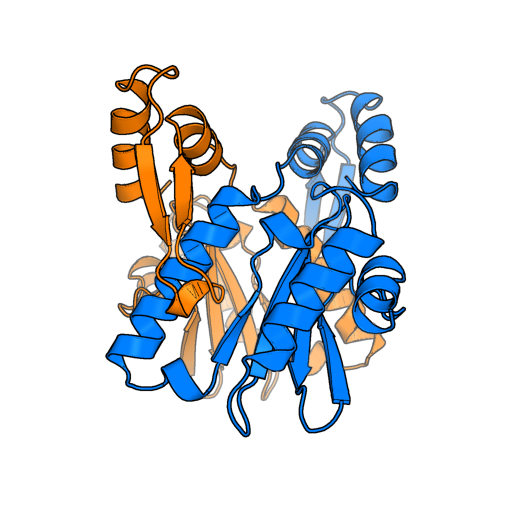04 GLU A N 1
ATOM 818 C CA . GLU A 1 104 ? -11.914 21.656 17.266 1 91.56 104 GLU A CA 1
ATOM 819 C C . GLU A 1 104 ? -12.445 22.391 16.031 1 91.56 104 GLU A C 1
ATOM 821 O O . GLU A 1 104 ? -13.539 22.953 16.062 1 91.56 104 GLU A O 1
ATOM 826 N N . SER A 1 105 ? -11.68 22.328 14.992 1 92 105 SER A N 1
ATOM 827 C CA . SER A 1 105 ? -12.062 23.062 13.789 1 92 105 SER A CA 1
ATOM 828 C C . SER A 1 105 ? -12.984 22.234 12.906 1 92 105 SER A C 1
ATOM 830 O O . SER A 1 105 ? -13.445 22.719 11.859 1 92 105 SER A O 1
ATOM 832 N N . ALA A 1 106 ? -13.312 21.047 13.273 1 92 106 ALA A N 1
ATOM 833 C CA . ALA A 1 106 ? -14.102 20.141 12.461 1 92 106 ALA A CA 1
ATOM 834 C C . ALA A 1 106 ? -15.547 20.625 12.328 1 92 106 ALA A C 1
ATOM 836 O O . ALA A 1 106 ? -16.109 21.172 13.273 1 92 106 ALA A O 1
ATOM 837 N N . GLN A 1 107 ? -16.094 20.438 11.18 1 91.69 107 GLN A N 1
ATOM 838 C CA . GLN A 1 107 ? -17.5 20.719 10.93 1 91.69 107 GLN A CA 1
ATOM 839 C C . GLN A 1 107 ? -18.375 19.531 11.344 1 91.69 107 GLN A C 1
ATOM 841 O O . GLN A 1 107 ? -17.875 18.422 11.516 1 91.69 107 GLN A O 1
ATOM 846 N N . LEU A 1 108 ? -19.656 19.875 11.383 1 89.69 108 LEU A N 1
ATOM 847 C CA . LEU A 1 108 ? -20.594 18.828 11.781 1 89.69 108 LEU A CA 1
ATOM 848 C C . LEU A 1 108 ? -20.547 17.656 10.82 1 89.69 108 LEU A C 1
ATOM 850 O O . LEU A 1 108 ? -20.516 17.844 9.602 1 89.69 108 LEU A O 1
ATOM 854 N N . ASP A 1 109 ? -20.422 16.438 11.344 1 88.75 109 ASP A N 1
ATOM 855 C CA . ASP A 1 109 ? -20.469 15.156 10.656 1 88.75 109 ASP A CA 1
ATOM 856 C C . ASP A 1 109 ? -19.219 14.969 9.789 1 88.75 109 ASP A C 1
ATOM 858 O O . ASP A 1 109 ? -19.203 14.109 8.906 1 88.75 109 ASP A O 1
ATOM 862 N N . GLN A 1 110 ? -18.312 15.922 10.023 1 95 110 GLN A N 1
ATOM 863 C CA . GLN A 1 110 ? -17.062 15.773 9.297 1 95 110 GLN A CA 1
ATOM 864 C C . GLN A 1 110 ? -16.172 14.703 9.938 1 95 110 GLN A C 1
ATOM 866 O O . GLN A 1 110 ? -16.016 14.672 11.156 1 95 110 GLN A O 1
ATOM 871 N N . LEU A 1 111 ? -15.664 13.734 9.125 1 96.69 111 LEU A N 1
ATOM 872 C CA . LEU A 1 111 ? -14.727 12.719 9.578 1 96.69 111 LEU A CA 1
ATOM 873 C C . LEU A 1 111 ? -13.289 13.211 9.438 1 96.69 111 LEU A C 1
ATOM 875 O O . LEU A 1 111 ? -12.891 13.68 8.367 1 96.69 111 LEU A O 1
ATOM 879 N N . ILE A 1 112 ? -12.555 13.117 10.555 1 96.88 112 ILE A N 1
ATOM 880 C CA . ILE A 1 112 ? -11.164 13.555 10.547 1 96.88 112 ILE A CA 1
ATOM 881 C C . ILE A 1 112 ? -10.242 12.359 10.32 1 96.88 112 ILE A C 1
ATOM 883 O O . ILE A 1 112 ? -10.289 11.383 11.07 1 96.88 112 ILE A O 1
ATOM 887 N N . LEU A 1 113 ? -9.461 12.414 9.266 1 97.56 113 LEU A N 1
ATOM 888 C CA . LEU A 1 113 ? -8.492 11.375 8.938 1 97.56 113 LEU A CA 1
ATOM 889 C C . LEU A 1 113 ? -7.078 11.805 9.328 1 97.56 113 LEU A C 1
ATOM 891 O O . LEU A 1 113 ? -6.59 12.836 8.867 1 97.56 113 LEU A O 1
ATOM 895 N N . ALA A 1 114 ? -6.48 10.984 10.172 1 96.06 114 ALA A N 1
ATOM 896 C CA . ALA A 1 114 ? -5.188 11.336 10.75 1 96.06 114 ALA A CA 1
ATOM 897 C C . ALA A 1 114 ? -4.16 10.227 10.516 1 96.06 114 ALA A C 1
ATOM 899 O O . ALA A 1 114 ? -3.975 9.359 11.367 1 96.06 114 ALA A O 1
ATOM 900 N N . PRO A 1 115 ? -3.465 10.289 9.383 1 95.06 115 PRO A N 1
ATOM 901 C CA . PRO A 1 115 ? -2.33 9.375 9.227 1 95.06 115 PRO A CA 1
ATOM 902 C C . PRO A 1 115 ? -1.174 9.711 10.164 1 95.06 115 PRO A C 1
ATOM 904 O O . PRO A 1 115 ? -0.88 10.891 10.398 1 95.06 115 PRO A O 1
ATOM 907 N N . TYR A 1 116 ? -0.615 8.711 10.758 1 93 116 TYR A N 1
ATOM 908 C CA . TYR A 1 116 ? 0.452 8.938 11.727 1 93 116 TYR A CA 1
ATOM 909 C C . TYR A 1 116 ? 1.448 7.781 11.711 1 93 116 TYR A C 1
ATOM 911 O O . TYR A 1 116 ? 1.066 6.625 11.523 1 93 116 TYR A O 1
ATOM 919 N N . ASN A 1 117 ? 2.699 8.117 11.797 1 90.06 117 ASN A N 1
ATOM 920 C CA . ASN A 1 117 ? 3.777 7.137 11.867 1 90.06 117 ASN A CA 1
ATOM 921 C C . ASN A 1 117 ? 4.281 6.957 13.297 1 90.06 117 ASN A C 1
ATOM 923 O O . ASN A 1 117 ? 4.719 7.922 13.938 1 90.06 117 ASN A O 1
ATOM 927 N N . THR A 1 118 ? 4.262 5.812 13.789 1 84.62 118 THR A N 1
ATOM 928 C CA . THR A 1 118 ? 4.633 5.527 15.164 1 84.62 118 THR A CA 1
ATOM 929 C C . THR A 1 118 ? 6.145 5.363 15.297 1 84.62 118 THR A C 1
ATOM 931 O O . THR A 1 118 ? 6.66 5.129 16.391 1 84.62 118 THR A O 1
ATOM 934 N N . GLY A 1 119 ? 6.824 5.512 14.258 1 79.38 119 GLY A N 1
ATOM 935 C CA . GLY A 1 119 ? 8.242 5.207 14.211 1 79.38 119 GLY A CA 1
ATOM 936 C C . GLY A 1 119 ? 8.555 3.885 13.539 1 79.38 119 GLY A C 1
ATOM 937 O O . GLY A 1 119 ? 9.68 3.656 13.094 1 79.38 119 GLY A O 1
ATOM 938 N N . ASN A 1 120 ? 7.598 3.012 13.516 1 77.56 120 ASN A N 1
ATOM 939 C CA . ASN A 1 120 ? 7.773 1.702 12.898 1 77.56 120 ASN A CA 1
ATOM 940 C C . ASN A 1 120 ? 7.023 1.604 11.57 1 77.56 120 ASN A C 1
ATOM 942 O O . ASN A 1 120 ? 7.582 1.155 10.57 1 77.56 120 ASN A O 1
ATOM 946 N N . HIS A 1 121 ? 5.812 2.023 11.688 1 85.38 121 HIS A N 1
ATOM 947 C CA . HIS A 1 121 ? 5 1.955 10.477 1 85.38 121 HIS A CA 1
ATOM 948 C C . HIS A 1 121 ? 3.871 2.979 10.516 1 85.38 121 HIS A C 1
ATOM 950 O O . HIS A 1 121 ? 3.658 3.639 11.539 1 85.38 121 HIS A O 1
ATOM 956 N N . TRP A 1 122 ? 3.311 3.121 9.336 1 90 122 TRP A N 1
ATOM 957 C CA . TRP A 1 122 ? 2.217 4.078 9.195 1 90 122 TRP A CA 1
ATOM 958 C C . TRP A 1 122 ? 0.9 3.475 9.672 1 90 122 TRP A C 1
ATOM 960 O O . TRP A 1 122 ? 0.61 2.307 9.406 1 90 122 TRP A O 1
ATOM 970 N N . LEU A 1 123 ? 0.134 4.316 10.383 1 91.25 123 LEU A N 1
ATOM 971 C CA . LEU A 1 123 ? -1.226 4.004 10.812 1 91.25 123 LEU A CA 1
ATOM 972 C C . LEU A 1 123 ? -2.191 5.113 10.406 1 91.25 123 LEU A C 1
ATOM 974 O O . LEU A 1 123 ? -1.764 6.203 10.023 1 91.25 123 LEU A O 1
ATOM 978 N N . LEU A 1 124 ? -3.502 4.734 10.414 1 94.25 124 LEU A N 1
ATOM 979 C CA . LEU A 1 124 ? -4.531 5.742 10.188 1 94.25 124 LEU A CA 1
ATOM 980 C C . LEU A 1 124 ? -5.551 5.746 11.32 1 94.25 124 LEU A C 1
ATOM 982 O O . LEU A 1 124 ? -6.098 4.699 11.672 1 94.25 124 LEU A O 1
ATOM 986 N N . ALA A 1 125 ? -5.727 6.871 11.883 1 93.12 125 ALA A N 1
ATOM 987 C CA . ALA A 1 125 ? -6.855 7.074 12.789 1 93.12 125 ALA A CA 1
ATOM 988 C C . ALA A 1 125 ? -7.984 7.832 12.102 1 93.12 125 ALA A C 1
ATOM 990 O O . ALA A 1 125 ? -7.75 8.859 11.461 1 93.12 125 ALA A O 1
ATOM 991 N N . ALA A 1 126 ? -9.125 7.27 12.125 1 94.44 126 ALA A N 1
ATOM 992 C CA . ALA A 1 126 ? -10.336 7.965 11.703 1 94.44 126 ALA A CA 1
ATOM 993 C C . ALA A 1 126 ? -11.18 8.383 12.906 1 94.44 126 ALA A C 1
ATOM 995 O O . ALA A 1 126 ? -11.586 7.539 13.711 1 94.44 126 ALA A O 1
ATOM 996 N N . ILE A 1 127 ? -11.43 9.695 12.969 1 94 127 ILE A N 1
ATOM 997 C CA . ILE A 1 127 ? -12.008 10.234 14.195 1 94 127 ILE A CA 1
ATOM 998 C C . ILE A 1 127 ? -13.289 10.992 13.883 1 94 127 ILE A C 1
ATOM 1000 O O . ILE A 1 127 ? -13.312 11.844 12.984 1 94 127 ILE A O 1
ATOM 1004 N N . ASN A 1 128 ? -14.297 10.641 14.516 1 93.38 128 ASN A N 1
ATOM 1005 C CA . ASN A 1 128 ? -15.492 11.469 14.586 1 93.38 128 ASN A CA 1
ATOM 1006 C C . ASN A 1 128 ? -15.547 12.258 15.891 1 93.38 128 ASN A C 1
ATOM 1008 O O . ASN A 1 128 ? -15.891 11.711 16.938 1 93.38 128 ASN A O 1
ATOM 1012 N N . PRO A 1 129 ? -15.188 13.516 15.711 1 90.88 129 PRO A N 1
ATOM 1013 C CA . PRO A 1 129 ? -15.07 14.289 16.953 1 90.88 129 PRO A CA 1
ATOM 1014 C C . PRO A 1 129 ? -16.422 14.492 17.656 1 90.88 129 PRO A C 1
ATOM 1016 O O . PRO A 1 129 ? -16.453 14.672 18.875 1 90.88 129 PRO A O 1
ATOM 1019 N N . PHE A 1 130 ? -17.531 14.438 17.031 1 91.25 130 PHE A N 1
ATOM 1020 C CA . PHE A 1 130 ? -18.844 14.727 17.594 1 91.25 130 PHE A CA 1
ATOM 1021 C C . PHE A 1 130 ? -19.391 13.508 18.328 1 91.25 130 PHE A C 1
ATOM 1023 O O . PHE A 1 130 ? -20.109 13.641 19.328 1 91.25 130 PHE A O 1
ATOM 1030 N N . THR A 1 131 ? -19.031 12.391 17.844 1 90.19 131 THR A N 1
ATOM 1031 C CA . THR A 1 131 ? -19.5 11.188 18.516 1 90.19 131 THR A CA 1
ATOM 1032 C C . THR A 1 131 ? -18.406 10.602 19.406 1 90.19 131 THR A C 1
ATOM 1034 O O . THR A 1 131 ? -18.609 9.586 20.078 1 90.19 131 THR A O 1
ATOM 1037 N N . ALA A 1 132 ? -17.234 11.227 19.344 1 87.12 132 ALA A N 1
ATOM 1038 C CA . ALA A 1 132 ? -16.078 10.781 20.125 1 87.12 132 ALA A CA 1
ATOM 1039 C C . ALA A 1 132 ? -15.711 9.336 19.781 1 87.12 132 ALA A C 1
ATOM 1041 O O . ALA A 1 132 ? -15.445 8.531 20.672 1 87.12 132 ALA A O 1
ATOM 1042 N N . LEU A 1 133 ? -15.859 8.992 18.578 1 88.44 133 LEU A N 1
ATOM 1043 C CA . LEU A 1 133 ? -15.508 7.672 18.078 1 88.44 133 LEU A CA 1
ATOM 1044 C C . LEU A 1 133 ? -14.203 7.719 17.281 1 88.44 133 LEU A C 1
ATOM 1046 O O . LEU A 1 133 ? -13.984 8.633 16.484 1 88.44 133 LEU A O 1
ATOM 1050 N N . VAL A 1 134 ? -13.312 6.789 17.656 1 90.88 134 VAL A N 1
ATOM 1051 C CA . VAL A 1 134 ? -12.031 6.699 16.969 1 90.88 134 VAL A CA 1
ATOM 1052 C C . VAL A 1 134 ? -11.836 5.289 16.422 1 90.88 134 VAL A C 1
ATOM 1054 O O . VAL A 1 134 ? -11.977 4.305 17.141 1 90.88 134 VAL A O 1
ATOM 1057 N N . TYR A 1 135 ? -11.555 5.203 15.172 1 89.38 135 TYR A N 1
ATOM 1058 C CA . TYR A 1 135 ? -11.172 3.955 14.523 1 89.38 135 TYR A CA 1
ATOM 1059 C C . TYR A 1 135 ? -9.688 3.959 14.164 1 89.38 135 TYR A C 1
ATOM 1061 O O . TYR A 1 135 ? -9.188 4.926 13.578 1 89.38 135 TYR A O 1
ATOM 1069 N N . TYR A 1 136 ? -9.07 2.918 14.562 1 88.75 136 TYR A N 1
ATOM 1070 C CA . TYR A 1 136 ? -7.656 2.771 14.25 1 88.75 136 TYR A CA 1
ATOM 1071 C C . TYR A 1 136 ? -7.445 1.718 13.164 1 88.75 136 TYR A C 1
ATOM 1073 O O . TYR A 1 136 ? -7.906 0.582 13.297 1 88.75 136 TYR A O 1
ATOM 1081 N N . PHE A 1 137 ? -6.812 2.137 12.109 1 88.06 137 PHE A N 1
ATOM 1082 C CA . PHE A 1 137 ? -6.445 1.23 11.031 1 88.06 137 PHE A CA 1
ATOM 1083 C C . PHE A 1 137 ? -4.941 0.967 11.031 1 88.06 137 PHE A C 1
ATOM 1085 O O . PHE A 1 137 ? -4.148 1.87 10.758 1 88.06 137 PHE A O 1
ATOM 1092 N N . ASP A 1 138 ? -4.621 -0.267 11.383 1 86.31 138 ASP A N 1
ATOM 1093 C CA . ASP A 1 138 ? -3.234 -0.723 11.422 1 86.31 138 ASP A CA 1
ATOM 1094 C C . ASP A 1 138 ? -2.988 -1.82 10.391 1 86.31 138 ASP A C 1
ATOM 1096 O O . ASP A 1 138 ? -3.498 -2.934 10.523 1 86.31 138 ASP A O 1
ATOM 1100 N N . PRO A 1 139 ? -2.191 -1.5 9.367 1 76.75 139 PRO A N 1
ATOM 1101 C CA . PRO A 1 139 ? -1.958 -2.512 8.336 1 76.75 139 PRO A CA 1
ATOM 1102 C C . PRO A 1 139 ? -1.313 -3.781 8.891 1 76.75 139 PRO A C 1
ATOM 1104 O O . PRO A 1 139 ? -1.356 -4.832 8.25 1 76.75 139 PRO A O 1
ATOM 1107 N N . LEU A 1 140 ? -0.76 -3.771 10.102 1 77 140 LEU A N 1
ATOM 1108 C CA . LEU A 1 140 ? -0.15 -4.965 10.68 1 77 140 LEU A CA 1
ATOM 1109 C C . LEU A 1 140 ? -1.169 -5.754 11.492 1 77 140 LEU A C 1
ATOM 1111 O O . LEU A 1 140 ? -0.861 -6.836 12 1 77 140 LEU A O 1
ATOM 1115 N N . GLY A 1 141 ? -2.338 -5.27 11.461 1 69.81 141 GLY A N 1
ATOM 1116 C CA . GLY A 1 141 ? -3.424 -6 12.094 1 69.81 141 GLY A CA 1
ATOM 1117 C C . GLY A 1 141 ? -3.371 -5.953 13.609 1 69.81 141 GLY A C 1
ATOM 1118 O O . GLY A 1 141 ? -4.074 -6.707 14.289 1 69.81 141 GLY A O 1
ATOM 1119 N N . ASN A 1 142 ? -2.492 -5.152 14.078 1 64.44 142 ASN A N 1
ATOM 1120 C CA . ASN A 1 142 ? -2.473 -5.043 15.531 1 64.44 142 ASN A CA 1
ATOM 1121 C C . ASN A 1 142 ? -3.793 -4.5 16.078 1 64.44 142 ASN A C 1
ATOM 1123 O O . ASN A 1 142 ? -4.305 -3.494 15.578 1 64.44 142 ASN A O 1
ATOM 1127 N N . THR A 1 143 ? -4.426 -5.41 16.672 1 62.16 143 THR A N 1
ATOM 1128 C CA . THR A 1 143 ? -5.746 -5.07 17.203 1 62.16 143 THR A CA 1
ATOM 1129 C C . THR A 1 143 ? -5.625 -4.172 18.422 1 62.16 143 THR A C 1
ATOM 1131 O O . THR A 1 143 ? -6.582 -3.494 18.812 1 62.16 143 THR A O 1
ATOM 1134 N N . ASN A 1 144 ? -4.492 -4.258 18.953 1 63.31 144 ASN A N 1
ATOM 1135 C CA . ASN A 1 144 ? -4.363 -3.416 20.141 1 63.31 144 ASN A CA 1
ATOM 1136 C C . ASN A 1 144 ? -4.176 -1.948 19.766 1 63.31 144 ASN A C 1
ATOM 1138 O O . ASN A 1 144 ? -3.525 -1.634 18.781 1 63.31 144 ASN A O 1
ATOM 1142 N N . ILE A 1 145 ? -5.004 -1.243 20.391 1 66.06 145 ILE A N 1
ATOM 1143 C CA . ILE A 1 145 ? -4.914 0.202 20.203 1 66.06 145 ILE A CA 1
ATOM 1144 C C . ILE A 1 145 ? -3.465 0.654 20.359 1 66.06 145 ILE A C 1
ATOM 1146 O O . ILE A 1 145 ? -2.795 0.292 21.328 1 66.06 145 ILE A O 1
ATOM 1150 N N . ASN A 1 146 ? -3.002 1.216 19.344 1 68.62 146 ASN A N 1
ATOM 1151 C CA . ASN A 1 146 ? -1.657 1.771 19.438 1 68.62 146 ASN A CA 1
ATOM 1152 C C . ASN A 1 146 ? -1.554 2.783 20.578 1 68.62 146 ASN A C 1
ATOM 1154 O O . ASN A 1 146 ? -2.293 3.77 20.609 1 68.62 146 ASN A O 1
ATOM 1158 N N . PRO A 1 147 ? -0.822 2.496 21.516 1 69.56 147 PRO A N 1
ATOM 1159 C CA . PRO A 1 147 ? -0.747 3.387 22.688 1 69.56 147 PRO A CA 1
ATOM 1160 C C . PRO A 1 147 ? -0.357 4.816 22.297 1 69.56 147 PRO A C 1
ATOM 1162 O O . PRO A 1 147 ? -0.812 5.77 22.938 1 69.56 147 PRO A O 1
ATOM 1165 N N . GLY A 1 148 ? 0.427 4.98 21.25 1 70 148 GLY A N 1
ATOM 1166 C CA . GLY A 1 148 ? 0.848 6.309 20.844 1 70 148 GLY A CA 1
ATOM 1167 C C . GLY A 1 148 ? -0.309 7.203 20.438 1 70 148 GLY A C 1
ATOM 1168 O O . GLY A 1 148 ? -0.47 8.305 20.984 1 70 148 GLY A O 1
ATOM 1169 N N . MET A 1 149 ? -1 6.668 19.547 1 74.62 149 MET A N 1
ATOM 1170 C CA . MET A 1 149 ? -2.133 7.461 19.078 1 74.62 149 MET A CA 1
ATOM 1171 C C . MET A 1 149 ? -3.178 7.621 20.172 1 74.62 149 MET A C 1
ATOM 1173 O O . MET A 1 149 ? -3.77 8.688 20.328 1 74.62 149 MET A O 1
ATOM 1177 N N . LYS A 1 150 ? -3.41 6.566 20.906 1 77.19 150 LYS A N 1
ATOM 1178 C CA . LYS A 1 150 ? -4.355 6.652 22.016 1 77.19 150 LYS A CA 1
ATOM 1179 C C . LYS A 1 150 ? -3.971 7.77 22.984 1 77.19 150 LYS A C 1
ATOM 1181 O O . LYS A 1 150 ? -4.832 8.523 23.438 1 77.19 150 LYS A O 1
ATOM 1186 N N . ASN A 1 151 ? -2.699 7.883 23.219 1 75.06 151 ASN A N 1
ATOM 1187 C CA . ASN A 1 151 ? -2.201 8.914 24.125 1 75.06 151 ASN A CA 1
ATOM 1188 C C . ASN A 1 151 ? -2.457 10.312 23.578 1 75.06 151 ASN A C 1
ATOM 1190 O O . ASN A 1 151 ? -2.77 11.234 24.328 1 75.06 151 ASN A O 1
ATOM 1194 N N . ILE A 1 152 ? -2.357 10.391 22.312 1 78.31 152 ILE A N 1
ATOM 1195 C CA . ILE A 1 152 ? -2.525 11.703 21.688 1 78.31 152 ILE A CA 1
ATOM 1196 C C . ILE A 1 152 ? -4.008 12.062 21.641 1 78.31 152 ILE A C 1
ATOM 1198 O O . ILE A 1 152 ? -4.375 13.227 21.859 1 78.31 152 ILE A O 1
ATOM 1202 N N . VAL A 1 153 ? -4.762 11.07 21.484 1 81.12 153 VAL A N 1
ATOM 1203 C CA . VAL A 1 153 ? -6.191 11.312 21.344 1 81.12 153 VAL A CA 1
ATOM 1204 C C . VAL A 1 153 ? -6.812 11.57 22.719 1 81.12 153 VAL A C 1
ATOM 1206 O O . VAL A 1 153 ? -7.723 12.391 22.844 1 81.12 153 VAL A O 1
ATOM 1209 N N . GLU A 1 154 ? -6.301 10.844 23.672 1 74 154 GLU A N 1
ATOM 1210 C CA . GLU A 1 154 ? -6.938 10.891 24.984 1 74 154 GLU A CA 1
ATOM 1211 C C . GLU A 1 154 ? -6.387 12.039 25.828 1 74 154 GLU A C 1
ATOM 1213 O O . GLU A 1 154 ? -6.957 12.391 26.859 1 74 154 GLU A O 1
ATOM 1218 N N . LEU A 1 155 ? -5.297 12.531 25.422 1 69.75 155 LEU A N 1
ATOM 1219 C CA . LEU A 1 155 ? -4.754 13.672 26.156 1 69.75 155 LEU A CA 1
ATOM 1220 C C . LEU A 1 155 ? -5.469 14.961 25.766 1 69.75 155 LEU A C 1
ATOM 1222 O O . LEU A 1 155 ? -5.805 15.164 24.594 1 69.75 155 LEU A O 1
ATOM 1226 N N . MET B 1 1 ? 8.805 0.521 -13.953 1 73.19 1 MET B N 1
ATOM 1227 C CA . MET B 1 1 ? 8.492 1.874 -13.5 1 73.19 1 MET B CA 1
ATOM 1228 C C . MET B 1 1 ? 7.688 2.629 -14.555 1 73.19 1 MET B C 1
ATOM 1230 O O . MET B 1 1 ? 8.039 2.623 -15.734 1 73.19 1 MET B O 1
ATOM 1234 N N . PRO B 1 2 ? 6.621 3.213 -14.07 1 73.88 2 PRO B N 1
ATOM 1235 C CA . PRO B 1 2 ? 5.832 3.979 -15.039 1 73.88 2 PRO B CA 1
ATOM 1236 C C . PRO B 1 2 ? 6.625 5.113 -15.68 1 73.88 2 PRO B C 1
ATOM 1238 O O . PRO B 1 2 ? 7.516 5.688 -15.047 1 73.88 2 PRO B O 1
ATOM 1241 N N . VAL B 1 3 ? 6.238 5.375 -16.906 1 77.62 3 VAL B N 1
ATOM 1242 C CA . VAL B 1 3 ? 6.938 6.379 -17.703 1 77.62 3 VAL B CA 1
ATOM 1243 C C . VAL B 1 3 ? 6.934 7.719 -16.969 1 77.62 3 VAL B C 1
ATOM 1245 O O . VAL B 1 3 ? 7.938 8.438 -16.969 1 77.62 3 VAL B O 1
ATOM 1248 N N . SER B 1 4 ? 5.812 8.086 -16.422 1 81.25 4 SER B N 1
ATOM 1249 C CA . SER B 1 4 ? 5.707 9.359 -15.711 1 81.25 4 SER B CA 1
ATOM 1250 C C . SER B 1 4 ? 6.699 9.422 -14.555 1 81.25 4 SER B C 1
ATOM 1252 O O . SER B 1 4 ? 7.281 10.477 -14.289 1 81.25 4 SER B O 1
ATOM 1254 N N . VAL B 1 5 ? 6.914 8.352 -13.922 1 85.25 5 VAL B N 1
ATOM 1255 C CA . VAL B 1 5 ? 7.848 8.312 -12.805 1 85.25 5 VAL B CA 1
ATOM 1256 C C . VAL B 1 5 ? 9.281 8.422 -13.328 1 85.25 5 VAL B C 1
ATOM 1258 O O . VAL B 1 5 ? 10.125 9.086 -12.711 1 85.25 5 VAL B O 1
ATOM 1261 N N . HIS B 1 6 ? 9.508 7.73 -14.375 1 86.81 6 HIS B N 1
ATOM 1262 C CA . HIS B 1 6 ? 10.828 7.84 -14.992 1 86.81 6 HIS B CA 1
ATOM 1263 C C . HIS B 1 6 ? 11.156 9.289 -15.344 1 86.81 6 HIS B C 1
ATOM 1265 O O . HIS B 1 6 ? 12.273 9.75 -15.109 1 86.81 6 HIS B O 1
ATOM 1271 N N . LEU B 1 7 ? 10.188 9.945 -15.922 1 89.62 7 LEU B N 1
ATOM 1272 C CA . LEU B 1 7 ? 10.359 11.352 -16.297 1 89.62 7 LEU B CA 1
ATOM 1273 C C . LEU B 1 7 ? 10.594 12.211 -15.055 1 89.62 7 LEU B C 1
ATOM 1275 O O . LEU B 1 7 ? 11.453 13.094 -15.055 1 89.62 7 LEU B O 1
ATOM 1279 N N . LEU B 1 8 ? 9.852 11.992 -14.07 1 90.5 8 LEU B N 1
ATOM 1280 C CA . LEU B 1 8 ? 10.008 12.719 -12.82 1 90.5 8 LEU B CA 1
ATOM 1281 C C . LEU B 1 8 ? 11.391 12.5 -12.227 1 90.5 8 LEU B C 1
ATOM 1283 O O . LEU B 1 8 ? 12.023 13.438 -11.742 1 90.5 8 LEU B O 1
ATOM 1287 N N . LEU B 1 9 ? 11.805 11.281 -12.289 1 91.88 9 LEU B N 1
ATOM 1288 C CA . LEU B 1 9 ? 13.125 10.938 -11.781 1 91.88 9 LEU B CA 1
ATOM 1289 C C . LEU B 1 9 ? 14.211 11.68 -12.547 1 91.88 9 LEU B C 1
ATOM 1291 O O . LEU B 1 9 ? 15.125 12.242 -11.945 1 91.88 9 LEU B O 1
ATOM 1295 N N . ARG B 1 10 ? 14.172 11.625 -13.852 1 93.44 10 ARG B N 1
ATOM 1296 C CA . ARG B 1 10 ? 15.141 12.32 -14.695 1 93.44 10 ARG B CA 1
ATOM 1297 C C . ARG B 1 10 ? 15.195 13.805 -14.352 1 93.44 10 ARG B C 1
ATOM 1299 O O . ARG B 1 10 ? 16.281 14.383 -14.242 1 93.44 10 ARG B O 1
ATOM 1306 N N . LEU B 1 11 ? 13.992 14.398 -14.18 1 92.69 11 LEU B N 1
ATOM 1307 C CA . LEU B 1 11 ? 13.914 15.812 -13.82 1 92.69 11 LEU B CA 1
ATOM 1308 C C . LEU B 1 11 ? 14.523 16.047 -12.445 1 92.69 11 LEU B C 1
ATOM 1310 O O . LEU B 1 11 ? 15.312 16.984 -12.266 1 92.69 11 LEU B O 1
ATOM 1314 N N . ALA B 1 12 ? 14.188 15.234 -11.531 1 92.75 12 ALA B N 1
ATOM 1315 C CA . ALA B 1 12 ? 14.656 15.398 -10.156 1 92.75 12 ALA B CA 1
ATOM 1316 C C . ALA B 1 12 ? 16.172 15.32 -10.078 1 92.75 12 ALA B C 1
ATOM 1318 O O . ALA B 1 12 ? 16.797 16.031 -9.289 1 92.75 12 ALA B O 1
ATOM 1319 N N . ARG B 1 13 ? 16.734 14.5 -10.906 1 93.62 13 ARG B N 1
ATOM 1320 C CA . ARG B 1 13 ? 18.188 14.289 -10.883 1 93.62 13 ARG B CA 1
ATOM 1321 C C . ARG B 1 13 ? 18.922 15.516 -11.414 1 93.62 13 ARG B C 1
ATOM 1323 O O . ARG B 1 13 ? 20.109 15.688 -11.164 1 93.62 13 ARG B O 1
ATOM 1330 N N . THR B 1 14 ? 18.219 16.391 -12.148 1 94.06 14 THR B N 1
ATOM 1331 C CA . THR B 1 14 ? 18.844 17.594 -12.703 1 94.06 14 THR B CA 1
ATOM 1332 C C . THR B 1 14 ? 18.75 18.75 -11.711 1 94.06 14 THR B C 1
ATOM 1334 O O . THR B 1 14 ? 19.375 19.781 -11.906 1 94.06 14 THR B O 1
ATOM 1337 N N . ILE B 1 15 ? 17.984 18.594 -10.766 1 92.69 15 ILE B N 1
ATOM 1338 C CA . ILE B 1 15 ? 17.766 19.672 -9.805 1 92.69 15 ILE B CA 1
ATOM 1339 C C . ILE B 1 15 ? 18.797 19.562 -8.68 1 92.69 15 ILE B C 1
ATOM 1341 O O . ILE B 1 15 ? 18.984 18.484 -8.094 1 92.69 15 ILE B O 1
ATOM 1345 N N . ASP B 1 16 ? 19.391 20.703 -8.406 1 91.62 16 ASP B N 1
ATOM 1346 C CA . ASP B 1 16 ? 20.344 20.75 -7.297 1 91.62 16 ASP B CA 1
ATOM 1347 C C . ASP B 1 16 ? 19.656 20.375 -5.977 1 91.62 16 ASP B C 1
ATOM 1349 O O . ASP B 1 16 ? 18.594 20.906 -5.656 1 91.62 16 ASP B O 1
ATOM 1353 N N . GLU B 1 17 ? 20.219 19.453 -5.242 1 87.06 17 GLU B N 1
ATOM 1354 C CA . GLU B 1 17 ? 19.641 18.938 -4.004 1 87.06 17 GLU B CA 1
ATOM 1355 C C . GLU B 1 17 ? 19.469 20.062 -2.971 1 87.06 17 GLU B C 1
ATOM 1357 O O . GLU B 1 17 ? 18.672 19.938 -2.039 1 87.06 17 GLU B O 1
ATOM 1362 N N . SER B 1 18 ? 20.172 21.125 -3.123 1 89.62 18 SER B N 1
ATOM 1363 C CA . SER B 1 18 ? 20.125 22.234 -2.182 1 89.62 18 SER B CA 1
ATOM 1364 C C . SER B 1 18 ? 18.859 23.078 -2.393 1 89.62 18 SER B C 1
ATOM 1366 O O . SER B 1 18 ? 18.5 23.891 -1.54 1 89.62 18 SER B O 1
ATOM 1368 N N . ILE B 1 19 ? 18.359 22.797 -3.52 1 90.06 19 ILE B N 1
ATOM 1369 C CA . ILE B 1 19 ? 17.156 23.578 -3.842 1 90.06 19 ILE B CA 1
ATOM 1370 C C . ILE B 1 19 ? 15.938 22.906 -3.227 1 90.06 19 ILE B C 1
ATOM 1372 O O . ILE B 1 19 ? 15.695 21.719 -3.447 1 90.06 19 ILE B O 1
ATOM 1376 N N . ALA B 1 20 ? 15.18 23.625 -2.408 1 89.88 20 ALA B N 1
ATOM 1377 C CA . ALA B 1 20 ? 13.914 23.172 -1.833 1 89.88 20 ALA B CA 1
ATOM 1378 C C . ALA B 1 20 ? 12.727 23.875 -2.482 1 89.88 20 ALA B C 1
ATOM 1380 O O . ALA B 1 20 ? 12.711 25.109 -2.574 1 89.88 20 ALA B O 1
ATOM 1381 N N . MET B 1 21 ? 11.836 23.094 -3.045 1 91.81 21 MET B N 1
ATOM 1382 C CA . MET B 1 21 ? 10.625 23.656 -3.629 1 91.81 21 MET B CA 1
ATOM 1383 C C . MET B 1 21 ? 9.523 23.781 -2.58 1 91.81 21 MET B C 1
ATOM 1385 O O . MET B 1 21 ? 9.289 22.859 -1.804 1 91.81 21 MET B O 1
ATOM 1389 N N . SER B 1 22 ? 8.898 24.875 -2.65 1 92.69 22 SER B N 1
ATOM 1390 C CA . SER B 1 22 ? 7.832 25.141 -1.691 1 92.69 22 SER B CA 1
ATOM 1391 C C . SER B 1 22 ? 6.492 24.625 -2.207 1 92.69 22 SER B C 1
ATOM 1393 O O . SER B 1 22 ? 6.145 24.844 -3.371 1 92.69 22 SER B O 1
ATOM 1395 N N . VAL B 1 23 ? 5.789 23.906 -1.378 1 93.25 23 VAL B N 1
ATOM 1396 C CA . VAL B 1 23 ? 4.438 23.453 -1.667 1 93.25 23 VAL B CA 1
ATOM 1397 C C . VAL B 1 23 ? 3.453 24.062 -0.676 1 93.25 23 VAL B C 1
ATOM 1399 O O . VAL B 1 23 ? 3.465 23.734 0.511 1 93.25 23 VAL B O 1
ATOM 1402 N N . PRO B 1 24 ? 2.594 24.891 -1.204 1 94.31 24 PRO B N 1
ATOM 1403 C CA . PRO B 1 24 ? 1.655 25.531 -0.282 1 94.31 24 PRO B CA 1
ATOM 1404 C C . PRO B 1 24 ? 0.574 24.578 0.22 1 94.31 24 PRO B C 1
ATOM 1406 O O . PRO B 1 24 ? 0.014 23.812 -0.563 1 94.31 24 PRO B O 1
ATOM 1409 N N . MET B 1 25 ? 0.34 24.594 1.506 1 95.38 25 MET B N 1
ATOM 1410 C CA . MET B 1 25 ? -0.783 23.906 2.139 1 95.38 25 MET B CA 1
ATOM 1411 C C . MET B 1 25 ? -1.861 24.906 2.557 1 95.38 25 MET B C 1
ATOM 1413 O O . MET B 1 25 ? -1.67 25.672 3.498 1 95.38 25 MET B O 1
ATOM 1417 N N . GLU B 1 26 ? -2.938 24.812 1.813 1 95.44 26 GLU B N 1
ATOM 1418 C CA . GLU B 1 26 ? -4.043 25.703 2.156 1 95.44 26 GLU B CA 1
ATOM 1419 C C . GLU B 1 26 ? -4.668 25.312 3.494 1 95.44 26 GLU B C 1
ATOM 1421 O O . GLU B 1 26 ? -4.535 24.172 3.939 1 95.44 26 GLU B O 1
ATOM 1426 N N . ASP B 1 27 ? -5.312 26.266 4 1 94.38 27 ASP B N 1
ATOM 1427 C CA . ASP B 1 27 ? -5.949 26.078 5.301 1 94.38 27 ASP B CA 1
ATOM 1428 C C . ASP B 1 27 ? -6.875 24.875 5.293 1 94.38 27 ASP B C 1
ATOM 1430 O O . ASP B 1 27 ? -6.965 24.141 6.285 1 94.38 27 ASP B O 1
ATOM 1434 N N . GLY B 1 28 ? -7.434 24.641 4.223 1 93 28 GLY B N 1
ATOM 1435 C CA . GLY B 1 28 ? -8.398 23.562 4.133 1 93 28 GLY B CA 1
ATOM 1436 C C . GLY B 1 28 ? -7.766 22.188 4.18 1 93 28 GLY B C 1
ATOM 1437 O O . GLY B 1 28 ? -8.445 21.188 4.449 1 93 28 GLY B O 1
ATOM 1438 N N . VAL B 1 29 ? -6.484 22.094 3.961 1 96 29 VAL B 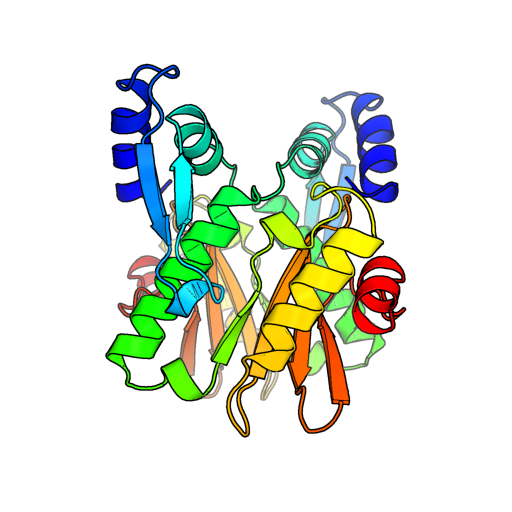N 1
ATOM 1439 C CA . VAL B 1 29 ? -5.801 20.812 3.918 1 96 29 VAL B CA 1
ATOM 1440 C C . VAL B 1 29 ? -5.594 20.281 5.336 1 96 29 VAL B C 1
ATOM 1442 O O . VAL B 1 29 ? -6.117 19.219 5.691 1 96 29 VAL B O 1
ATOM 1445 N N . PHE B 1 30 ? -4.941 21.078 6.164 1 96.25 30 PHE B N 1
ATOM 1446 C CA . PHE B 1 30 ? -4.609 20.594 7.5 1 96.25 30 PHE B CA 1
ATOM 1447 C C . PHE B 1 30 ? -5.113 21.562 8.562 1 96.25 30 PHE B C 1
ATOM 1449 O O . PHE B 1 30 ? -4.812 21.406 9.75 1 96.25 30 PHE B O 1
ATOM 1456 N N . GLY B 1 31 ? -5.777 22.594 8.25 1 93.38 31 GLY B N 1
ATOM 1457 C CA . GLY B 1 31 ? -6.359 23.516 9.211 1 93.38 31 GLY B CA 1
ATOM 1458 C C . GLY B 1 31 ? -5.562 24.797 9.367 1 93.38 31 GLY B C 1
ATOM 1459 O O . GLY B 1 31 ? -5.895 25.656 10.195 1 93.38 31 GLY B O 1
ATOM 1460 N N . ASN B 1 32 ? -4.465 24.891 8.672 1 92.94 32 ASN B N 1
ATOM 1461 C CA . ASN B 1 32 ? -3.643 26.094 8.727 1 92.94 32 ASN B CA 1
ATOM 1462 C C . ASN B 1 32 ? -2.877 26.297 7.422 1 92.94 32 ASN B C 1
ATOM 1464 O O . ASN B 1 32 ? -2.475 25.328 6.77 1 92.94 32 ASN B O 1
ATOM 1468 N N . ASP B 1 33 ? -2.699 27.562 7.164 1 94.94 33 ASP B N 1
ATOM 1469 C CA . ASP B 1 33 ? -1.893 27.891 5.992 1 94.94 33 ASP B CA 1
ATOM 1470 C C . ASP B 1 33 ? -0.402 27.75 6.293 1 94.94 33 ASP B C 1
ATOM 1472 O O . ASP B 1 33 ? 0.086 28.266 7.305 1 94.94 33 ASP B O 1
ATOM 1476 N N . HIS B 1 34 ? 0.248 27.016 5.531 1 94.62 34 HIS B N 1
ATOM 1477 C CA . HIS B 1 34 ? 1.697 26.906 5.66 1 94.62 34 HIS B CA 1
ATOM 1478 C C . HIS B 1 34 ? 2.322 26.344 4.391 1 94.62 34 HIS B C 1
ATOM 1480 O O . HIS B 1 34 ? 1.613 26.031 3.436 1 94.62 34 HIS B O 1
ATOM 1486 N N . ASN B 1 35 ? 3.592 26.344 4.426 1 93.75 35 ASN B N 1
ATOM 1487 C CA . ASN B 1 35 ? 4.316 25.75 3.309 1 93.75 35 ASN B CA 1
ATOM 1488 C C . ASN B 1 35 ? 5.105 24.516 3.74 1 93.75 35 ASN B C 1
ATOM 1490 O O . ASN B 1 35 ? 5.602 24.453 4.867 1 93.75 35 ASN B O 1
ATOM 1494 N N . THR B 1 36 ? 5.031 23.594 2.916 1 91.75 36 THR B N 1
ATOM 1495 C CA . THR B 1 36 ? 5.973 22.484 3.059 1 91.75 36 THR B CA 1
ATOM 1496 C C . THR B 1 36 ? 7.004 22.5 1.933 1 91.75 36 THR B C 1
ATOM 1498 O O . THR B 1 36 ? 6.848 23.234 0.954 1 91.75 36 THR B O 1
ATOM 1501 N N . PHE B 1 37 ? 8.102 21.75 2.238 1 91.31 37 PHE B N 1
ATOM 1502 C CA . PHE B 1 37 ? 9.203 21.828 1.28 1 91.31 37 PHE B CA 1
ATOM 1503 C C . PHE B 1 37 ? 9.609 20.438 0.809 1 91.31 37 PHE B C 1
ATOM 1505 O O . PHE B 1 37 ? 9.664 19.5 1.604 1 91.31 37 PHE B O 1
ATOM 1512 N N . ILE B 1 38 ? 9.781 20.422 -0.486 1 91.06 38 ILE B N 1
ATOM 1513 C CA . ILE B 1 38 ? 10.258 19.188 -1.095 1 91.06 38 ILE B CA 1
ATOM 1514 C C . ILE B 1 38 ? 11.555 19.453 -1.858 1 91.06 38 ILE B C 1
ATOM 1516 O O . ILE B 1 38 ? 11.695 20.484 -2.514 1 91.06 38 ILE B O 1
ATOM 1520 N N . ASN B 1 39 ? 12.469 18.547 -1.726 1 90.81 39 ASN B N 1
ATOM 1521 C CA . ASN B 1 39 ? 13.688 18.656 -2.52 1 90.81 39 ASN B CA 1
ATOM 1522 C C . ASN B 1 39 ? 13.836 17.469 -3.469 1 90.81 39 ASN B C 1
ATOM 1524 O O . ASN B 1 39 ? 12.977 16.578 -3.51 1 90.81 39 ASN B O 1
ATOM 1528 N N . SER B 1 40 ? 14.891 17.594 -4.27 1 91.81 40 SER B N 1
ATOM 1529 C CA . SER B 1 40 ? 15.078 16.562 -5.297 1 91.81 40 SER B CA 1
ATOM 1530 C C . SER B 1 40 ? 15.297 15.195 -4.676 1 91.81 40 SER B C 1
ATOM 1532 O O . SER B 1 40 ? 14.883 14.18 -5.246 1 91.81 40 SER B O 1
ATOM 1534 N N . ASN B 1 41 ? 15.891 15.203 -3.512 1 88.31 41 ASN B N 1
ATOM 1535 C CA . ASN B 1 41 ? 16.125 13.93 -2.848 1 88.31 41 ASN B CA 1
ATOM 1536 C C . ASN B 1 41 ? 14.828 13.234 -2.459 1 88.31 41 ASN B C 1
ATOM 1538 O O . ASN B 1 41 ? 14.719 12.016 -2.547 1 88.31 41 ASN B O 1
ATOM 1542 N N . ASP B 1 42 ? 13.93 14.016 -2.031 1 87.44 42 ASP B N 1
ATOM 1543 C CA . ASP B 1 42 ? 12.625 13.461 -1.697 1 87.44 42 ASP B CA 1
ATOM 1544 C C . ASP B 1 42 ? 11.984 12.789 -2.912 1 87.44 42 ASP B C 1
ATOM 1546 O O . ASP B 1 42 ? 11.406 11.703 -2.801 1 87.44 42 ASP B O 1
ATOM 1550 N N . ILE B 1 43 ? 12.125 13.414 -4.012 1 89.56 43 ILE B N 1
ATOM 1551 C CA . ILE B 1 43 ? 11.523 12.922 -5.242 1 89.56 43 ILE B CA 1
ATOM 1552 C C . ILE B 1 43 ? 12.25 11.656 -5.703 1 89.56 43 ILE B C 1
ATOM 1554 O O . ILE B 1 43 ? 11.617 10.664 -6.066 1 89.56 43 ILE B O 1
ATOM 1558 N N . ILE B 1 44 ? 13.523 11.75 -5.652 1 89.12 44 ILE B N 1
ATOM 1559 C CA . ILE B 1 44 ? 14.352 10.625 -6.086 1 89.12 44 ILE B CA 1
ATOM 1560 C C . ILE B 1 44 ? 14.055 9.406 -5.215 1 89.12 44 ILE B C 1
ATOM 1562 O O . ILE B 1 44 ? 13.891 8.297 -5.73 1 89.12 44 ILE B O 1
ATOM 1566 N N . GLN B 1 45 ? 13.977 9.609 -3.969 1 85.25 45 GLN B N 1
ATOM 1567 C CA . GLN B 1 45 ? 13.664 8.516 -3.059 1 85.25 45 GLN B CA 1
ATOM 1568 C C . GLN B 1 45 ? 12.328 7.871 -3.404 1 85.25 45 GLN B C 1
ATOM 1570 O O . GLN B 1 45 ? 12.203 6.645 -3.406 1 85.25 45 GLN B O 1
ATOM 1575 N N . PHE B 1 46 ? 11.438 8.719 -3.658 1 85.81 46 PHE B N 1
ATOM 1576 C CA . PHE B 1 46 ? 10.117 8.227 -4.027 1 85.81 46 PHE B CA 1
ATOM 1577 C C . PHE B 1 46 ? 10.18 7.426 -5.32 1 85.81 46 PHE B C 1
ATOM 1579 O O . PHE B 1 46 ? 9.648 6.316 -5.398 1 85.81 46 PHE B O 1
ATOM 1586 N N . CYS B 1 47 ? 10.82 7.945 -6.238 1 85.62 47 CYS B N 1
ATOM 1587 C CA . CYS B 1 47 ? 10.852 7.344 -7.566 1 85.62 47 CYS B CA 1
ATOM 1588 C C . CYS B 1 47 ? 11.633 6.035 -7.559 1 85.62 47 CYS B C 1
ATOM 1590 O O . CYS B 1 47 ? 11.391 5.152 -8.383 1 85.62 47 CYS B O 1
ATOM 1592 N N . LEU B 1 48 ? 12.516 5.926 -6.641 1 82 48 LEU B N 1
ATOM 1593 C CA . LEU B 1 48 ? 13.398 4.762 -6.648 1 82 48 LEU B CA 1
ATOM 1594 C C . LEU B 1 48 ? 12.844 3.656 -5.754 1 82 48 LEU B C 1
ATOM 1596 O O . LEU B 1 48 ? 13.484 2.613 -5.586 1 82 48 LEU B O 1
ATOM 1600 N N . MET B 1 49 ? 11.75 3.904 -5.18 1 80.88 49 MET B N 1
ATOM 1601 C CA . MET B 1 49 ? 11.141 2.834 -4.395 1 80.88 49 MET B CA 1
ATOM 1602 C C . MET B 1 49 ? 10.93 1.587 -5.25 1 80.88 49 MET B C 1
ATOM 1604 O O . MET B 1 49 ? 10.523 1.685 -6.406 1 80.88 49 MET B O 1
ATOM 1608 N N . GLN B 1 50 ? 11.32 0.439 -4.723 1 80.12 50 GLN B N 1
ATOM 1609 C CA . GLN B 1 50 ? 11.242 -0.818 -5.457 1 80.12 50 GLN B CA 1
ATOM 1610 C C . GLN B 1 50 ? 9.844 -1.415 -5.387 1 80.12 50 GLN B C 1
ATOM 1612 O O . GLN B 1 50 ? 9.18 -1.33 -4.352 1 80.12 50 GLN B O 1
ATOM 1617 N N . PRO B 1 51 ? 9.477 -1.988 -6.574 1 81.12 51 PRO B N 1
ATOM 1618 C CA . PRO B 1 51 ? 8.211 -2.721 -6.508 1 81.12 51 PRO B CA 1
ATOM 1619 C C . PRO B 1 51 ? 8.312 -4 -5.68 1 81.12 51 PRO B C 1
ATOM 1621 O O . PRO B 1 51 ? 9.398 -4.562 -5.535 1 81.12 51 PRO B O 1
ATOM 1624 N N . ILE B 1 52 ? 7.215 -4.395 -5.18 1 83.81 52 ILE B N 1
ATOM 1625 C CA . ILE B 1 52 ? 7.168 -5.688 -4.504 1 83.81 52 ILE B CA 1
ATOM 1626 C C . ILE B 1 52 ? 7.449 -6.805 -5.504 1 83.81 52 ILE B C 1
ATOM 1628 O O . ILE B 1 52 ? 6.949 -6.773 -6.633 1 83.81 52 ILE B O 1
ATOM 1632 N N . SER B 1 53 ? 8.25 -7.73 -5.1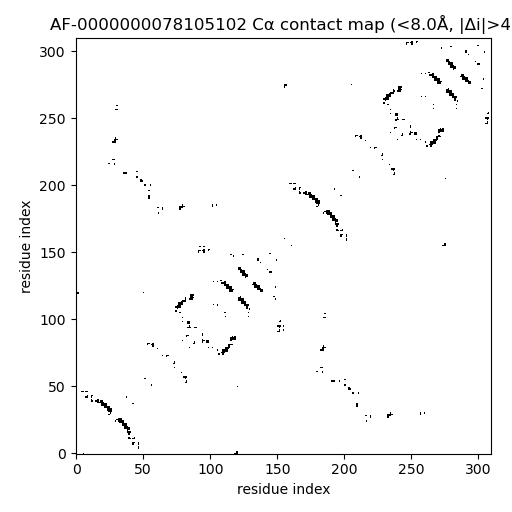13 1 86.62 53 SER B N 1
ATOM 1633 C CA . SER B 1 53 ? 8.641 -8.805 -6.023 1 86.62 53 SER B CA 1
ATOM 1634 C C . SER B 1 53 ? 7.52 -9.82 -6.188 1 86.62 53 SER B C 1
ATOM 1636 O O . SER B 1 53 ? 6.641 -9.93 -5.332 1 86.62 53 SER B O 1
ATOM 1638 N N . THR B 1 54 ? 7.637 -10.5 -7.273 1 90.62 54 THR B N 1
ATOM 1639 C CA . THR B 1 54 ? 6.676 -11.562 -7.543 1 90.62 54 THR B CA 1
ATOM 1640 C C . THR B 1 54 ? 6.711 -12.617 -6.434 1 90.62 54 THR B C 1
ATOM 1642 O O . THR B 1 54 ? 5.668 -13.117 -6.016 1 90.62 54 THR B O 1
ATOM 1645 N N . ILE B 1 55 ? 7.867 -12.938 -5.926 1 88.81 55 ILE B N 1
ATOM 1646 C CA . ILE B 1 55 ? 8.031 -13.953 -4.891 1 88.81 55 ILE B CA 1
ATOM 1647 C C . ILE B 1 55 ? 7.336 -13.5 -3.611 1 88.81 55 ILE B C 1
ATOM 1649 O O . ILE B 1 55 ? 6.664 -14.289 -2.945 1 88.81 55 ILE B O 1
ATOM 1653 N N . CYS B 1 56 ? 7.477 -12.266 -3.297 1 88.19 56 CYS B N 1
ATOM 1654 C CA . CYS B 1 56 ? 6.82 -11.719 -2.113 1 88.19 56 CYS B CA 1
ATOM 1655 C C . CYS B 1 56 ? 5.305 -11.82 -2.234 1 88.19 56 CYS B C 1
ATOM 1657 O O . CYS B 1 56 ? 4.625 -12.195 -1.278 1 88.19 56 CYS B O 1
ATOM 1659 N N . ILE B 1 57 ? 4.82 -11.484 -3.367 1 93.25 57 ILE B N 1
ATOM 1660 C CA . ILE B 1 57 ? 3.381 -11.562 -3.602 1 93.25 57 ILE B CA 1
ATOM 1661 C C . ILE B 1 57 ? 2.916 -13.016 -3.488 1 93.25 57 ILE B C 1
ATOM 1663 O O . ILE B 1 57 ? 1.889 -13.297 -2.865 1 93.25 57 ILE B O 1
ATOM 1667 N N . SER B 1 58 ? 3.662 -13.93 -4.043 1 94.31 58 SER B N 1
ATOM 1668 C CA . SER B 1 58 ? 3.309 -15.344 -4.004 1 94.31 58 SER B CA 1
ATOM 1669 C C . SER B 1 58 ? 3.275 -15.867 -2.57 1 94.31 58 SER B C 1
ATOM 1671 O O . SER B 1 58 ? 2.359 -16.609 -2.191 1 94.31 58 SER B O 1
ATOM 1673 N N . ILE B 1 59 ? 4.242 -15.508 -1.818 1 92.38 59 ILE B N 1
ATOM 1674 C CA . ILE B 1 59 ? 4.309 -15.953 -0.43 1 92.38 59 ILE B CA 1
ATOM 1675 C C . ILE B 1 59 ? 3.143 -15.367 0.357 1 92.38 59 ILE B C 1
ATOM 1677 O O . ILE B 1 59 ? 2.549 -16.047 1.199 1 92.38 59 ILE B O 1
ATOM 1681 N N . TYR B 1 60 ? 2.867 -14.164 0.083 1 92.81 60 TYR B N 1
ATOM 1682 C CA . TYR B 1 60 ? 1.717 -13.531 0.72 1 92.81 60 TYR B CA 1
ATOM 1683 C C . TYR B 1 60 ? 0.429 -14.273 0.371 1 92.81 60 TYR B C 1
ATOM 1685 O O . TYR B 1 60 ? -0.414 -14.508 1.239 1 92.81 60 TYR B O 1
ATOM 1693 N N . MET B 1 61 ? 0.264 -14.617 -0.842 1 96 61 MET B N 1
ATOM 1694 C CA . MET B 1 61 ? -0.936 -15.328 -1.275 1 96 61 MET B CA 1
ATOM 1695 C C . MET B 1 61 ? -1.026 -16.703 -0.611 1 96 61 MET B C 1
ATOM 1697 O O . MET B 1 61 ? -2.117 -17.156 -0.265 1 96 61 MET B O 1
ATOM 1701 N N . ARG B 1 62 ? 0.117 -17.328 -0.462 1 96.06 62 ARG B N 1
ATOM 1702 C CA . ARG B 1 62 ? 0.138 -18.578 0.281 1 96.06 62 ARG B CA 1
ATOM 1703 C C . ARG B 1 62 ? -0.364 -18.375 1.707 1 96.06 62 ARG B C 1
ATOM 1705 O O . ARG B 1 62 ? -1.148 -19.188 2.211 1 96.06 62 ARG B O 1
ATOM 1712 N N . HIS B 1 63 ? 0.121 -17.375 2.309 1 94 63 HIS B N 1
ATOM 1713 C CA . HIS B 1 63 ? -0.329 -17.047 3.658 1 94 63 HIS B CA 1
ATOM 1714 C C . HIS B 1 63 ? -1.835 -16.812 3.693 1 94 63 HIS B C 1
ATOM 1716 O O . HIS B 1 63 ? -2.529 -17.328 4.566 1 94 63 HIS B O 1
ATOM 1722 N N . LEU B 1 64 ? -2.348 -16.016 2.752 1 95.38 64 LEU B N 1
ATOM 1723 C CA . LEU B 1 64 ? -3.775 -15.734 2.682 1 95.38 64 LEU B CA 1
ATOM 1724 C C . LEU B 1 64 ? -4.578 -17.016 2.518 1 95.38 64 LEU B C 1
ATOM 1726 O O . LEU B 1 64 ? -5.633 -17.188 3.135 1 95.38 64 LEU B O 1
ATOM 1730 N N . TRP B 1 65 ? -4.07 -17.859 1.727 1 96.56 65 TRP B N 1
ATOM 1731 C CA . TRP B 1 65 ? -4.73 -19.141 1.535 1 96.56 65 TRP B CA 1
ATOM 1732 C C . TRP B 1 65 ? -4.797 -19.922 2.846 1 96.56 65 TRP B C 1
ATOM 1734 O O . TRP B 1 65 ? -5.836 -20.5 3.18 1 96.56 65 TRP B O 1
ATOM 1744 N N . SER B 1 66 ? -3.713 -19.969 3.572 1 96.06 66 SER B N 1
ATOM 1745 C CA . SER B 1 66 ? -3.684 -20.656 4.859 1 96.06 66 SER B CA 1
ATOM 1746 C C . SER B 1 66 ? -4.715 -20.062 5.82 1 96.06 66 SER B C 1
ATOM 1748 O O . SER B 1 66 ? -5.371 -20.812 6.559 1 96.06 66 SER B O 1
ATOM 1750 N N . LEU B 1 67 ? -4.863 -18.75 5.762 1 94.12 67 LEU B N 1
ATOM 1751 C CA . LEU B 1 67 ? -5.848 -18.094 6.605 1 94.12 67 LEU B CA 1
ATOM 1752 C C . LEU B 1 67 ? -7.266 -18.469 6.195 1 94.12 67 LEU B C 1
ATOM 1754 O O . LEU B 1 67 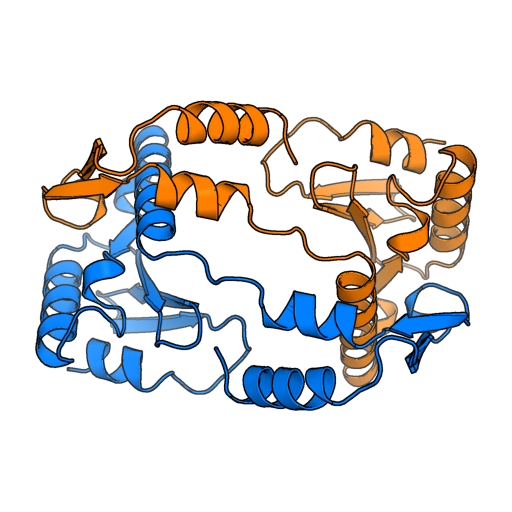? -8.109 -18.75 7.051 1 94.12 67 LEU B O 1
ATOM 1758 N N . LEU B 1 68 ? -7.508 -18.484 4.965 1 95.25 68 LEU B N 1
ATOM 1759 C CA . LEU B 1 68 ? -8.82 -18.859 4.453 1 95.25 68 LEU B CA 1
ATOM 1760 C C . LEU B 1 68 ? -9.156 -20.297 4.855 1 95.25 68 LEU B C 1
ATOM 1762 O O . LEU B 1 68 ? -10.305 -20.594 5.211 1 95.25 68 LEU B O 1
ATOM 1766 N N . LYS B 1 69 ? -8.195 -21.156 4.766 1 95.44 69 LYS B N 1
ATOM 1767 C CA . LYS B 1 69 ? -8.383 -22.562 5.145 1 95.44 69 LYS B CA 1
ATOM 1768 C C . LYS B 1 69 ? -8.719 -22.688 6.629 1 95.44 69 LYS B C 1
ATOM 1770 O O . LYS B 1 69 ? -9.617 -23.438 7.008 1 95.44 69 LYS B O 1
ATOM 1775 N N . MET B 1 70 ? -8.031 -21.969 7.387 1 95.81 70 MET B N 1
ATOM 1776 C CA . MET B 1 70 ? -8.289 -21.984 8.82 1 95.81 70 MET B CA 1
ATOM 1777 C C . MET B 1 70 ? -9.711 -21.531 9.125 1 95.81 70 MET B C 1
ATOM 1779 O O . MET B 1 70 ? -10.352 -22.062 10.031 1 95.81 70 MET B O 1
ATOM 1783 N N . LYS B 1 71 ? -10.258 -20.625 8.336 1 96 71 LYS B N 1
ATOM 1784 C CA . LYS B 1 71 ? -11.602 -20.078 8.523 1 96 71 LYS B CA 1
ATOM 1785 C C . LYS B 1 71 ? -12.633 -20.922 7.781 1 96 71 LYS B C 1
ATOM 1787 O O . LYS B 1 71 ? -13.828 -20.609 7.801 1 96 71 LYS B O 1
ATOM 1792 N N . GLU B 1 72 ? -12.133 -21.922 7.09 1 95.75 72 GLU B N 1
ATOM 1793 C CA . GLU B 1 72 ? -12.992 -22.766 6.258 1 95.75 72 GLU B CA 1
ATOM 1794 C C . GLU B 1 72 ? -13.695 -21.953 5.18 1 95.75 72 GLU B C 1
ATOM 1796 O O . GLU B 1 72 ? -14.891 -22.109 4.953 1 95.75 72 GLU B O 1
ATOM 1801 N N . GLU B 1 73 ? -12.938 -20.969 4.652 1 96.06 73 GLU B N 1
ATOM 1802 C CA . GLU B 1 73 ? -13.469 -20.078 3.617 1 96.06 73 GLU B CA 1
ATOM 1803 C C . GLU B 1 73 ? -12.68 -20.234 2.316 1 96.06 73 GLU B C 1
ATOM 1805 O O . GLU B 1 73 ? -12.82 -19.406 1.408 1 96.06 73 GLU B O 1
ATOM 1810 N N . ASP B 1 74 ? -11.82 -21.266 2.229 1 93.5 74 ASP B N 1
ATOM 1811 C CA . ASP B 1 74 ? -10.969 -21.469 1.063 1 93.5 74 ASP B CA 1
ATOM 1812 C C . ASP B 1 74 ? -11.781 -21.875 -0.157 1 93.5 74 ASP B C 1
ATOM 1814 O O . ASP B 1 74 ? -11.297 -21.812 -1.288 1 93.5 74 ASP B O 1
ATOM 1818 N N . HIS B 1 75 ? -13.07 -22.203 -0.013 1 93.94 75 HIS B N 1
ATOM 1819 C CA . HIS B 1 75 ? -13.938 -22.516 -1.139 1 93.94 75 HIS B CA 1
ATOM 1820 C C . HIS B 1 75 ? -14.453 -21.25 -1.813 1 93.94 75 HIS B C 1
ATOM 1822 O O . HIS B 1 75 ? -14.961 -21.312 -2.938 1 93.94 75 HIS B O 1
ATOM 1828 N N . LEU B 1 76 ? -14.336 -20.094 -1.167 1 95.5 76 LEU B N 1
ATOM 1829 C CA . LEU B 1 76 ? -14.891 -18.844 -1.664 1 95.5 76 LEU B CA 1
ATOM 1830 C C . LEU B 1 76 ? -13.906 -18.141 -2.598 1 95.5 76 LEU B C 1
ATOM 1832 O O . LEU B 1 76 ? -14.312 -17.406 -3.492 1 95.5 76 LEU B O 1
ATOM 1836 N N . TYR B 1 77 ? -12.586 -18.422 -2.379 1 96.56 77 TYR B N 1
ATOM 1837 C CA . TYR B 1 77 ? -11.562 -17.688 -3.117 1 96.56 77 TYR B CA 1
ATOM 1838 C C . TYR B 1 77 ? -10.477 -18.625 -3.615 1 96.56 77 TYR B C 1
ATOM 1840 O O . TYR B 1 77 ? -10.086 -19.562 -2.914 1 96.56 77 TYR B O 1
ATOM 1848 N N . ALA B 1 78 ? -10.016 -18.375 -4.816 1 96.38 78 ALA B N 1
ATOM 1849 C CA . ALA B 1 78 ? -8.828 -19.016 -5.363 1 96.38 78 ALA B CA 1
ATOM 1850 C C . ALA B 1 78 ? -7.852 -17.984 -5.922 1 96.38 78 ALA B C 1
ATOM 1852 O O . ALA B 1 78 ? -8.242 -16.875 -6.266 1 96.38 78 ALA B O 1
ATOM 1853 N N . PHE B 1 79 ? -6.625 -18.391 -5.953 1 97.94 79 PHE B N 1
ATOM 1854 C CA . PHE B 1 79 ? -5.59 -17.453 -6.379 1 97.94 79 PHE B CA 1
ATOM 1855 C C . PHE B 1 79 ? -4.895 -17.953 -7.637 1 97.94 79 PHE B C 1
ATOM 1857 O O . PHE B 1 79 ? -4.789 -19.156 -7.855 1 97.94 79 PHE B O 1
ATOM 1864 N N . VAL B 1 80 ? -4.469 -17.031 -8.438 1 96.81 80 VAL B N 1
ATOM 1865 C CA . VAL B 1 80 ? -3.627 -17.344 -9.586 1 96.81 80 VAL B CA 1
ATOM 1866 C C . VAL B 1 80 ? -2.178 -16.969 -9.281 1 96.81 80 VAL B C 1
ATOM 1868 O O . VAL B 1 80 ? -1.909 -15.93 -8.688 1 96.81 80 VAL B O 1
ATOM 1871 N N . ASP B 1 81 ? -1.321 -17.75 -9.734 1 95.94 81 ASP B N 1
ATOM 1872 C CA . ASP B 1 81 ? 0.105 -17.547 -9.516 1 95.94 81 ASP B CA 1
ATOM 1873 C C . ASP B 1 81 ? 0.616 -16.359 -10.336 1 95.94 81 ASP B C 1
ATOM 1875 O O . ASP B 1 81 ? 0.682 -16.438 -11.562 1 95.94 81 ASP B O 1
ATOM 1879 N N . PRO B 1 82 ? 1.025 -15.359 -9.641 1 95.25 82 PRO B N 1
ATOM 1880 C CA . PRO B 1 82 ? 1.488 -14.203 -10.414 1 95.25 82 PRO B CA 1
ATOM 1881 C C . PRO B 1 82 ? 2.734 -14.508 -11.242 1 95.25 82 PRO B C 1
ATOM 1883 O O . PRO B 1 82 ? 2.969 -13.859 -12.266 1 95.25 82 PRO B O 1
ATOM 1886 N N . SER B 1 83 ? 3.482 -15.461 -10.914 1 93.5 83 SER B N 1
ATOM 1887 C CA . SER B 1 83 ? 4.691 -15.812 -11.656 1 93.5 83 SER B CA 1
ATOM 1888 C C . SER B 1 83 ? 4.352 -16.438 -13.008 1 93.5 83 SER B C 1
ATOM 1890 O O . SER B 1 83 ? 5.207 -16.516 -13.891 1 93.5 83 SER B O 1
ATOM 1892 N N . ARG B 1 84 ? 3.146 -16.766 -13.18 1 93.75 84 ARG B N 1
ATOM 1893 C CA . ARG B 1 84 ? 2.75 -17.453 -14.406 1 93.75 84 ARG B CA 1
ATOM 1894 C C . ARG B 1 84 ? 1.946 -16.516 -15.312 1 93.75 84 ARG B C 1
ATOM 1896 O O . ARG B 1 84 ? 1.716 -16.844 -16.484 1 93.75 84 ARG B O 1
ATOM 1903 N N . ILE B 1 85 ? 1.578 -15.414 -14.766 1 93.31 85 ILE B N 1
ATOM 1904 C CA . ILE B 1 85 ? 0.663 -14.617 -15.586 1 93.31 85 ILE B CA 1
ATOM 1905 C C . ILE B 1 85 ? 1.202 -13.203 -15.734 1 93.31 85 ILE B C 1
ATOM 1907 O O . ILE B 1 85 ? 0.682 -12.414 -16.531 1 93.31 85 ILE B O 1
ATOM 1911 N N . SER B 1 86 ? 2.17 -12.828 -15 1 91.19 86 SER B N 1
ATOM 1912 C CA . SER B 1 86 ? 2.758 -11.5 -15.102 1 91.19 86 SER B CA 1
ATOM 1913 C C . SER B 1 86 ? 3.609 -11.367 -16.359 1 91.19 86 SER B C 1
ATOM 1915 O O . SER B 1 86 ? 3.906 -12.367 -17.016 1 91.19 86 SER B O 1
ATOM 1917 N N . ASN B 1 87 ? 3.908 -10.141 -16.672 1 84.75 87 ASN B N 1
ATOM 1918 C CA . ASN B 1 87 ? 4.605 -9.836 -17.922 1 84.75 87 ASN B CA 1
ATOM 1919 C C . ASN B 1 87 ? 5.93 -10.586 -18.016 1 84.75 87 ASN B C 1
ATOM 1921 O O . ASN B 1 87 ? 6.344 -10.977 -19.109 1 84.75 87 ASN B O 1
ATOM 1925 N N . GLU B 1 88 ? 6.492 -10.906 -16.953 1 81.56 88 GLU B N 1
ATOM 1926 C CA . GLU B 1 88 ? 7.805 -11.539 -16.969 1 81.56 88 GLU B CA 1
ATOM 1927 C C . GLU B 1 88 ? 7.691 -13.039 -17.219 1 81.56 88 GLU B C 1
ATOM 1929 O O . GLU B 1 88 ? 8.688 -13.711 -17.5 1 81.56 88 GLU B O 1
ATOM 1934 N N . ALA B 1 89 ? 6.441 -13.672 -17.125 1 83.12 89 ALA B N 1
ATOM 1935 C CA . ALA B 1 89 ? 6.223 -15.117 -17.188 1 83.12 89 ALA B CA 1
ATOM 1936 C C . ALA B 1 89 ? 6.285 -15.625 -18.625 1 83.12 89 ALA B C 1
ATOM 1938 O O . ALA B 1 89 ? 6.004 -16.797 -18.875 1 83.12 89 ALA B O 1
ATOM 1939 N N . GLY B 1 90 ? 6.777 -14.805 -19.562 1 81.69 90 GLY B N 1
ATOM 1940 C CA . GLY B 1 90 ? 6.938 -15.336 -20.906 1 81.69 90 GLY B CA 1
ATOM 1941 C C . GLY B 1 90 ? 5.922 -14.789 -21.891 1 81.69 90 GLY B C 1
ATOM 1942 O O . GLY B 1 90 ? 5.523 -13.625 -21.781 1 81.69 90 GLY B O 1
ATOM 1943 N N . LYS B 1 91 ? 5.562 -15.797 -22.906 1 87 91 LYS B N 1
ATOM 1944 C CA . LYS B 1 91 ? 4.684 -15.391 -24 1 87 91 LYS B CA 1
ATOM 1945 C C . LYS B 1 91 ? 3.234 -15.281 -23.531 1 87 91 LYS B C 1
ATOM 1947 O O . LYS B 1 91 ? 2.83 -15.977 -22.594 1 87 91 LYS B O 1
ATOM 1952 N N . VAL B 1 92 ? 2.508 -14.461 -24.203 1 88.38 92 VAL B N 1
ATOM 1953 C CA . VAL B 1 92 ? 1.111 -14.195 -23.859 1 88.38 92 VAL B CA 1
ATOM 1954 C C . VAL B 1 92 ? 0.314 -15.5 -23.906 1 88.38 92 VAL B C 1
ATOM 1956 O O . VAL B 1 92 ? -0.556 -15.727 -23.062 1 88.38 92 VAL B O 1
ATOM 1959 N N . GLU B 1 93 ? 0.566 -16.375 -24.828 1 89.56 93 GLU B N 1
ATOM 1960 C CA . GLU B 1 93 ? -0.152 -17.641 -24.969 1 89.56 93 GLU B CA 1
ATOM 1961 C C . GLU B 1 93 ? 0.022 -18.531 -23.734 1 89.56 93 GLU B C 1
ATOM 1963 O O . GLU B 1 93 ? -0.937 -19.141 -23.266 1 89.56 93 GLU B O 1
ATOM 1968 N N . ALA B 1 94 ? 1.206 -18.578 -23.234 1 90.5 94 ALA B N 1
ATOM 1969 C CA . ALA B 1 94 ? 1.482 -19.375 -22.047 1 90.5 94 ALA B CA 1
ATOM 1970 C C . ALA B 1 94 ? 0.772 -18.797 -20.828 1 90.5 94 ALA B C 1
ATOM 1972 O O . ALA B 1 94 ? 0.239 -19.531 -20 1 90.5 94 ALA B O 1
ATOM 1973 N N . ARG B 1 95 ? 0.817 -17.531 -20.75 1 91.75 95 ARG B N 1
ATOM 1974 C CA . ARG B 1 95 ? 0.138 -16.859 -19.656 1 91.75 95 ARG B CA 1
ATOM 1975 C C . ARG B 1 95 ? -1.367 -17.094 -19.719 1 91.75 95 ARG B C 1
ATOM 1977 O O . ARG B 1 95 ? -1.999 -17.359 -18.688 1 91.75 95 ARG B O 1
ATOM 1984 N N . SER B 1 96 ? -1.854 -17.016 -20.891 1 91.31 96 SER B N 1
ATOM 1985 C CA . SER B 1 96 ? -3.279 -17.25 -21.094 1 91.31 96 SER B CA 1
ATOM 1986 C C . SER B 1 96 ? -3.648 -18.688 -20.719 1 91.31 96 SER B C 1
ATOM 1988 O O . SER B 1 96 ? -4.676 -18.922 -20.094 1 91.31 96 SER B O 1
ATOM 1990 N N . CYS B 1 97 ? -2.883 -19.547 -21.094 1 91.25 97 CYS B N 1
ATOM 1991 C CA . CYS B 1 97 ? -3.111 -20.953 -20.797 1 91.25 97 CYS B CA 1
ATOM 1992 C C . CYS B 1 97 ? -3.104 -21.203 -19.281 1 91.25 97 CYS B C 1
ATOM 1994 O O . CYS B 1 97 ? -3.979 -21.891 -18.75 1 91.25 97 CYS B O 1
ATOM 1996 N N . ALA B 1 98 ? -2.117 -20.656 -18.672 1 91.88 98 ALA B N 1
ATOM 1997 C CA . ALA B 1 98 ? -2.023 -20.797 -17.234 1 91.88 98 ALA B CA 1
ATOM 1998 C C . ALA B 1 98 ? -3.279 -20.266 -16.547 1 91.88 98 ALA B C 1
ATOM 2000 O O . ALA B 1 98 ? -3.816 -20.906 -15.633 1 91.88 98 ALA B O 1
ATOM 2001 N N . LEU B 1 99 ? -3.703 -19.141 -16.953 1 93.31 99 LEU B N 1
ATOM 2002 C CA . LEU B 1 99 ? -4.914 -18.547 -16.391 1 93.31 99 LEU B CA 1
ATOM 2003 C C . LEU B 1 99 ? -6.129 -19.422 -16.672 1 93.31 99 LEU B C 1
ATOM 2005 O O . LEU B 1 99 ? -6.922 -19.703 -15.773 1 93.31 99 LEU B O 1
ATOM 2009 N N . SER B 1 100 ? -6.219 -19.859 -17.875 1 91.31 100 SER B N 1
ATOM 2010 C CA . SER B 1 100 ? -7.344 -20.688 -18.281 1 91.31 100 SER B CA 1
ATOM 2011 C C . SER B 1 100 ? -7.418 -21.969 -17.438 1 91.31 100 SER B C 1
ATOM 2013 O O . SER B 1 100 ? -8.492 -22.344 -16.984 1 91.31 100 SER B O 1
ATOM 2015 N N . LEU B 1 101 ? -6.32 -22.562 -17.312 1 91.56 101 LEU B N 1
ATOM 2016 C CA . LEU B 1 101 ? -6.266 -23.797 -16.516 1 91.56 101 LEU B CA 1
ATOM 2017 C C . LEU B 1 101 ? -6.754 -23.531 -15.102 1 91.56 101 LEU B C 1
ATOM 2019 O O . LEU B 1 101 ? -7.496 -24.344 -14.539 1 91.56 101 LEU B O 1
ATOM 2023 N N . ARG B 1 102 ? -6.344 -22.469 -14.609 1 93.69 102 ARG B N 1
ATOM 2024 C CA . ARG B 1 102 ? -6.762 -22.141 -13.25 1 93.69 102 ARG B CA 1
ATOM 2025 C C . ARG B 1 102 ? -8.258 -21.859 -13.188 1 93.69 102 ARG B C 1
ATOM 2027 O O . ARG B 1 102 ? -8.938 -22.297 -12.242 1 93.69 102 ARG B O 1
ATOM 2034 N N . LEU B 1 103 ? -8.727 -21.188 -14.102 1 92.5 103 LEU B N 1
ATOM 2035 C CA . LEU B 1 103 ? -10.148 -20.859 -14.148 1 92.5 103 LEU B CA 1
ATOM 2036 C C . LEU B 1 103 ? -10.992 -22.125 -14.266 1 92.5 103 LEU B C 1
ATOM 2038 O O . LEU B 1 103 ? -12.055 -22.219 -13.648 1 92.5 103 LEU B O 1
ATOM 2042 N N . GLU B 1 104 ? -10.531 -23.078 -14.938 1 91.5 104 GLU B N 1
ATOM 2043 C CA . GLU B 1 104 ? -11.242 -24.328 -15.148 1 91.5 104 GLU B CA 1
ATOM 2044 C C . GLU B 1 104 ? -11.367 -25.125 -13.844 1 91.5 104 GLU B C 1
ATOM 2046 O O . GLU B 1 104 ? -12.328 -25.875 -13.656 1 91.5 104 GLU B O 1
ATOM 2051 N N . SER B 1 105 ? -10.43 -24.906 -13 1 91.94 105 SER B N 1
ATOM 2052 C CA . SER B 1 105 ? -10.43 -25.672 -11.758 1 91.94 105 SER B CA 1
ATOM 2053 C C . SER B 1 105 ? -11.273 -25 -10.688 1 91.94 105 SER B C 1
ATOM 2055 O O . SER B 1 105 ? -11.414 -25.531 -9.578 1 91.94 105 SER B O 1
ATOM 2057 N N . ALA B 1 106 ? -11.867 -23.906 -10.969 1 91.88 106 ALA B N 1
ATOM 2058 C CA . ALA B 1 106 ? -12.625 -23.125 -9.992 1 91.88 106 ALA B CA 1
ATOM 2059 C C . ALA B 1 106 ? -13.898 -23.859 -9.57 1 91.88 106 ALA B C 1
ATOM 2061 O O . ALA B 1 106 ? -14.547 -24.5 -10.391 1 91.88 106 ALA B O 1
ATOM 2062 N N . GLN B 1 107 ? -14.219 -23.734 -8.32 1 91.44 107 GLN B N 1
ATOM 2063 C CA . GLN B 1 107 ? -15.477 -24.25 -7.793 1 91.44 107 GLN B CA 1
ATOM 2064 C C . GLN B 1 107 ? -16.609 -23.25 -7.992 1 91.44 107 GLN B C 1
ATOM 2066 O O . GLN B 1 107 ? -16.359 -22.062 -8.234 1 91.44 107 GLN B O 1
ATOM 2071 N N . LEU B 1 108 ? -17.797 -23.781 -7.777 1 89.5 108 LEU B N 1
ATOM 2072 C CA . LEU B 1 108 ? -18.953 -22.938 -7.957 1 89.5 108 LEU B CA 1
ATOM 2073 C C . LEU B 1 108 ? -18.922 -21.734 -7.004 1 89.5 108 LEU B C 1
ATOM 2075 O O . LEU B 1 108 ? -18.609 -21.906 -5.82 1 89.5 108 LEU B O 1
ATOM 2079 N N . ASP B 1 109 ? -19.125 -20.547 -7.527 1 88.56 109 ASP B N 1
ATOM 2080 C CA . ASP B 1 109 ? -19.25 -19.266 -6.82 1 88.56 109 ASP B CA 1
ATOM 2081 C C . ASP B 1 109 ? -17.906 -18.844 -6.223 1 88.56 109 ASP B C 1
ATOM 2083 O O . ASP B 1 109 ? -17.844 -17.984 -5.344 1 88.56 109 ASP B O 1
ATOM 2087 N N . GLN B 1 110 ? -16.906 -19.641 -6.668 1 94.81 110 GLN B N 1
ATOM 2088 C CA . GLN B 1 110 ? -15.57 -19.25 -6.215 1 94.81 110 GLN B CA 1
ATOM 2089 C C . GLN B 1 110 ? -15.047 -18.062 -7 1 94.81 110 GLN B C 1
ATOM 2091 O O . GLN B 1 110 ? -15.141 -18.031 -8.227 1 94.81 110 GLN B O 1
ATOM 2096 N N . LEU B 1 111 ? -14.555 -17.016 -6.293 1 96.62 111 LEU B N 1
ATOM 2097 C CA . LEU B 1 111 ? -13.922 -15.852 -6.918 1 96.62 111 LEU B CA 1
ATOM 2098 C C . LEU B 1 111 ? -12.422 -16.078 -7.078 1 96.62 111 LEU B C 1
ATOM 2100 O O . LEU B 1 111 ? -11.734 -16.453 -6.125 1 96.62 111 LEU B O 1
ATOM 2104 N N . ILE B 1 112 ? -11.953 -15.875 -8.328 1 96.81 112 ILE B N 1
ATOM 2105 C CA . ILE B 1 112 ? -10.539 -16.078 -8.617 1 96.81 112 ILE B CA 1
ATOM 2106 C C . ILE B 1 112 ? -9.812 -14.734 -8.57 1 96.81 112 ILE B C 1
ATOM 2108 O O . ILE B 1 112 ? -10.18 -13.789 -9.273 1 96.81 112 ILE B O 1
ATOM 2112 N N . LEU B 1 113 ? -8.836 -14.617 -7.707 1 97.5 113 LEU B N 1
ATOM 2113 C CA . LEU B 1 113 ? -8.016 -13.422 -7.566 1 97.5 113 LEU B CA 1
ATOM 2114 C C . LEU B 1 113 ? -6.656 -1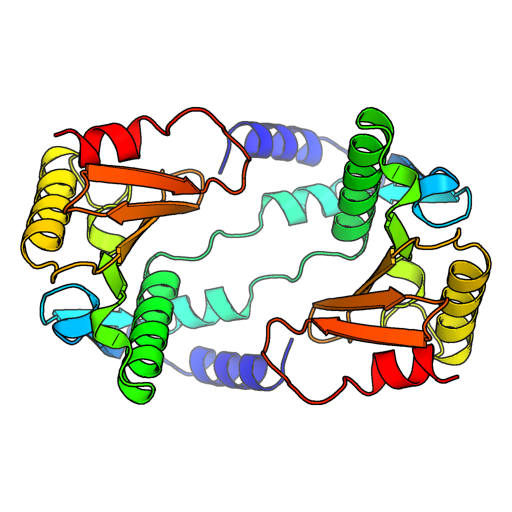3.609 -8.242 1 97.5 113 LEU B C 1
ATOM 2116 O O . LEU B 1 113 ? -5.91 -14.531 -7.902 1 97.5 113 LEU B O 1
ATOM 2120 N N . ALA B 1 114 ? -6.395 -12.727 -9.18 1 96.06 114 ALA B N 1
ATOM 2121 C CA . ALA B 1 114 ? -5.203 -12.859 -10.016 1 96.06 114 ALA B CA 1
ATOM 2122 C C . ALA B 1 114 ? -4.367 -11.586 -9.984 1 96.06 114 ALA B C 1
ATOM 2124 O O . ALA B 1 114 ? -4.512 -10.719 -10.844 1 96.06 114 ALA B O 1
ATOM 2125 N N . PRO B 1 115 ? -3.459 -11.5 -9.016 1 95.06 115 PRO B N 1
ATOM 2126 C CA . PRO B 1 115 ? -2.496 -10.398 -9.094 1 95.06 115 PRO B CA 1
ATOM 2127 C C . PRO B 1 115 ? -1.507 -10.562 -10.242 1 95.06 115 PRO B C 1
ATOM 2129 O O . PRO B 1 115 ? -1.058 -11.672 -10.531 1 95.06 115 PRO B O 1
ATOM 2132 N N . TYR B 1 116 ? -1.239 -9.508 -10.953 1 92.94 116 TYR B N 1
ATOM 2133 C CA . TYR B 1 116 ? -0.306 -9.594 -12.07 1 92.94 116 TYR B CA 1
ATOM 2134 C C . TYR B 1 116 ? 0.423 -8.266 -12.266 1 92.94 116 TYR B C 1
ATOM 2136 O O . TYR B 1 116 ? -0.13 -7.199 -12 1 92.94 116 TYR B O 1
ATOM 2144 N N . ASN B 1 117 ? 1.64 -8.352 -12.625 1 89.81 117 ASN B N 1
ATOM 2145 C CA . ASN B 1 117 ? 2.48 -7.191 -12.906 1 89.81 117 ASN B CA 1
ATOM 2146 C C . ASN B 1 117 ? 2.645 -6.969 -14.406 1 89.81 117 ASN B C 1
ATOM 2148 O O . ASN B 1 117 ? 3.104 -7.859 -15.125 1 89.81 117 ASN B O 1
ATOM 2152 N N . THR B 1 118 ? 2.314 -5.855 -14.875 1 84.5 118 THR B N 1
ATOM 2153 C CA . THR B 1 118 ? 2.348 -5.551 -16.297 1 84.5 118 THR B CA 1
ATOM 2154 C C . THR B 1 118 ? 3.75 -5.125 -16.734 1 84.5 118 THR B C 1
ATOM 2156 O O . THR B 1 118 ? 3.988 -4.848 -17.906 1 84.5 118 THR B O 1
ATOM 2159 N N . GLY B 1 119 ? 4.629 -5.109 -15.852 1 79.12 119 GLY B N 1
ATOM 2160 C CA . GLY B 1 119 ? 5.953 -4.562 -16.094 1 79.12 119 GLY B CA 1
ATOM 2161 C C . GLY B 1 119 ? 6.156 -3.191 -15.477 1 79.12 119 GLY B C 1
ATOM 2162 O O . GLY B 1 119 ? 7.293 -2.762 -15.266 1 79.12 119 GLY B O 1
ATOM 2163 N N . ASN B 1 120 ? 5.086 -2.498 -15.234 1 77.75 120 ASN B N 1
ATOM 2164 C CA . ASN B 1 120 ? 5.152 -1.165 -14.648 1 77.75 120 ASN B CA 1
ATOM 2165 C C . ASN B 1 120 ? 4.688 -1.17 -13.195 1 77.75 120 ASN B C 1
ATOM 2167 O O . ASN B 1 120 ? 5.352 -0.603 -12.32 1 77.75 120 ASN B O 1
ATOM 2171 N N . HIS B 1 121 ? 3.582 -1.791 -13.07 1 85.38 121 HIS B N 1
ATOM 2172 C CA . HIS B 1 121 ? 3.039 -1.839 -11.719 1 85.38 121 HIS B CA 1
ATOM 2173 C C . HIS B 1 121 ? 2.117 -3.039 -11.539 1 85.38 121 HIS B C 1
ATOM 2175 O O . HIS B 1 121 ? 1.816 -3.748 -12.5 1 85.38 121 HIS B O 1
ATOM 2181 N N . TRP B 1 122 ? 1.85 -3.266 -10.258 1 89.94 122 TRP B N 1
ATOM 2182 C CA . TRP B 1 122 ? 0.993 -4.395 -9.906 1 89.94 122 TRP B CA 1
ATOM 2183 C C . TRP B 1 122 ? -0.478 -4.039 -10.094 1 89.94 122 TRP B C 1
ATOM 2185 O O . TRP B 1 122 ? -0.906 -2.934 -9.758 1 89.94 122 TRP B O 1
ATOM 2195 N N . LEU B 1 123 ? -1.222 -5.02 -10.648 1 91.25 123 LEU B N 1
ATOM 2196 C CA . LEU B 1 123 ? -2.674 -4.957 -10.789 1 91.25 123 LEU B CA 1
ATOM 2197 C C . LEU B 1 123 ? -3.328 -6.203 -10.195 1 91.25 123 LEU B C 1
ATOM 2199 O O . LEU B 1 123 ? -2.648 -7.195 -9.93 1 91.25 123 LEU B O 1
ATOM 2203 N N . LEU B 1 124 ? -4.656 -6.059 -9.93 1 94.25 124 LEU B N 1
ATOM 2204 C CA . LEU B 1 124 ? -5.426 -7.223 -9.508 1 94.25 124 LEU B CA 1
ATOM 2205 C C . LEU B 1 124 ? -6.637 -7.434 -10.406 1 94.25 124 LEU B C 1
ATOM 2207 O O . LEU B 1 124 ? -7.422 -6.508 -10.625 1 94.25 124 LEU B O 1
ATOM 2211 N N . ALA B 1 125 ? -6.734 -8.586 -10.945 1 93.19 125 ALA B N 1
ATOM 2212 C CA . ALA B 1 125 ? -7.969 -9 -11.602 1 93.19 125 ALA B CA 1
ATOM 2213 C C . ALA B 1 125 ? -8.781 -9.93 -10.703 1 93.19 125 ALA B C 1
ATOM 2215 O O . ALA B 1 125 ? -8.25 -10.883 -10.141 1 93.19 125 ALA B O 1
ATOM 2216 N N . ALA B 1 126 ? -9.984 -9.578 -10.477 1 94.44 126 ALA B N 1
ATOM 2217 C CA . ALA B 1 126 ? -10.945 -10.461 -9.828 1 94.44 126 ALA B CA 1
ATOM 2218 C C . ALA B 1 126 ? -11.93 -11.047 -10.836 1 94.44 126 ALA B C 1
ATOM 2220 O O . ALA B 1 126 ? -12.633 -10.305 -11.523 1 94.44 126 ALA B O 1
ATOM 2221 N N . ILE B 1 127 ? -11.969 -12.375 -10.867 1 93.94 127 ILE B N 1
ATOM 2222 C CA . ILE B 1 127 ? -12.68 -13.031 -11.961 1 93.94 127 ILE B CA 1
ATOM 2223 C C . ILE B 1 127 ? -13.719 -14 -11.391 1 93.94 127 ILE B C 1
ATOM 2225 O O . ILE B 1 127 ? -13.414 -14.82 -10.523 1 93.94 127 ILE B O 1
ATOM 2229 N N . ASN B 1 128 ? -14.891 -13.828 -11.805 1 93.25 128 ASN B N 1
ATOM 2230 C CA . ASN B 1 128 ? -15.906 -14.859 -11.641 1 93.25 128 ASN B CA 1
ATOM 2231 C C . ASN B 1 128 ? -16.094 -15.672 -12.914 1 93.25 128 ASN B C 1
ATOM 2233 O O . ASN B 1 128 ? -16.734 -15.219 -13.859 1 93.25 128 ASN B O 1
ATOM 2237 N N . PRO B 1 129 ? -15.5 -16.844 -12.836 1 90.69 129 PRO B N 1
ATOM 2238 C CA . PRO B 1 129 ? -15.508 -17.625 -14.078 1 90.69 129 PRO B CA 1
ATOM 2239 C C . PRO B 1 129 ? -16.906 -18.062 -14.492 1 90.69 129 PRO B C 1
ATOM 2241 O O . PRO B 1 129 ? -17.172 -18.281 -15.672 1 90.69 129 PRO B O 1
ATOM 2244 N N . PHE B 1 130 ? -17.859 -18.188 -13.648 1 91.06 130 PHE B N 1
ATOM 2245 C CA . PHE B 1 130 ? -19.188 -18.703 -13.945 1 91.06 130 PHE B CA 1
ATOM 2246 C C . PHE B 1 130 ? -20.094 -17.625 -14.516 1 91.06 130 PHE B C 1
ATOM 2248 O O . PHE B 1 130 ? -20.953 -17.891 -15.352 1 91.06 130 PHE B O 1
ATOM 2255 N N . THR B 1 131 ? -19.844 -16.438 -14.109 1 90.12 131 THR B N 1
ATOM 2256 C CA . THR B 1 131 ? -20.641 -15.336 -14.664 1 90.12 131 THR B CA 1
ATOM 2257 C C . THR B 1 131 ? -19.859 -14.594 -15.742 1 90.12 131 THR B C 1
ATOM 2259 O O . THR B 1 131 ? -20.375 -13.648 -16.344 1 90.12 131 THR B O 1
ATOM 2262 N N . ALA B 1 132 ? -18.594 -15.016 -15.938 1 86.88 132 ALA B N 1
ATOM 2263 C CA . ALA B 1 132 ? -17.719 -14.398 -16.922 1 86.88 132 ALA B CA 1
ATOM 2264 C C . ALA B 1 132 ? -17.547 -12.906 -16.641 1 86.88 132 ALA B C 1
ATOM 2266 O O . ALA B 1 132 ? -17.609 -12.086 -17.562 1 86.88 132 ALA B O 1
ATOM 2267 N N . LEU B 1 133 ? -17.531 -12.57 -15.43 1 88.38 133 LEU B N 1
ATOM 2268 C CA . LEU B 1 133 ? -17.312 -11.195 -14.992 1 88.38 133 LEU B CA 1
ATOM 2269 C C . LEU B 1 133 ? -15.883 -11 -14.492 1 88.38 133 LEU B C 1
ATOM 2271 O O . LEU B 1 133 ? -15.352 -11.852 -13.766 1 88.38 133 LEU B O 1
ATOM 2275 N N . VAL B 1 134 ? -15.258 -9.938 -15.031 1 90.88 134 VAL B N 1
ATOM 2276 C CA . VAL B 1 134 ? -13.891 -9.617 -14.625 1 90.88 134 VAL B CA 1
ATOM 2277 C C . VAL B 1 134 ? -13.836 -8.18 -14.102 1 90.88 134 VAL B C 1
ATOM 2279 O O . VAL B 1 134 ? -14.289 -7.25 -14.773 1 90.88 134 VAL B O 1
ATOM 2282 N N . TYR B 1 135 ? -13.32 -8.008 -12.93 1 89.38 135 TYR B N 1
ATOM 2283 C CA . TYR B 1 135 ? -13.039 -6.699 -12.359 1 89.38 135 TYR B CA 1
ATOM 2284 C C . TYR B 1 135 ? -11.539 -6.441 -12.312 1 89.38 135 TYR B C 1
ATOM 2286 O O . TYR B 1 135 ? -10.766 -7.289 -11.859 1 89.38 135 TYR B O 1
ATOM 2294 N N . TYR B 1 136 ? -11.195 -5.312 -12.812 1 88.69 136 TYR B N 1
ATOM 2295 C CA . TYR B 1 136 ? -9.789 -4.91 -12.797 1 88.69 136 TYR B CA 1
ATOM 2296 C C . TYR B 1 136 ? -9.547 -3.818 -11.758 1 88.69 136 TYR B C 1
ATOM 2298 O O . TYR B 1 136 ? -10.227 -2.787 -11.766 1 88.69 136 TYR B O 1
ATOM 2306 N N . PHE B 1 137 ? -8.656 -4.098 -10.859 1 88.06 137 PHE B N 1
ATOM 2307 C CA . PHE B 1 137 ? -8.234 -3.119 -9.867 1 88.06 137 PHE B CA 1
ATOM 2308 C C . PHE B 1 137 ? -6.84 -2.598 -10.18 1 88.06 137 PHE B C 1
ATOM 2310 O O . PHE B 1 137 ? -5.859 -3.342 -10.094 1 88.06 137 PHE B O 1
ATOM 2317 N N . ASP B 1 138 ? -6.809 -1.326 -10.562 1 86.19 138 ASP B N 1
ATOM 2318 C CA . ASP B 1 138 ? -5.562 -0.637 -10.875 1 86.19 138 ASP B CA 1
ATOM 2319 C C . ASP B 1 138 ? -5.305 0.508 -9.898 1 86.19 138 ASP B C 1
ATOM 2321 O O . ASP B 1 138 ? -6.016 1.515 -9.914 1 86.19 138 ASP B O 1
ATOM 2325 N N . PRO B 1 139 ? -4.277 0.359 -9.086 1 76.75 139 PRO B N 1
ATOM 2326 C CA . PRO B 1 139 ? -4.016 1.419 -8.109 1 76.75 139 PRO B CA 1
ATOM 2327 C C . PRO B 1 139 ? -3.725 2.768 -8.766 1 76.75 139 PRO B C 1
ATOM 2329 O O . PRO B 1 139 ? -3.812 3.809 -8.109 1 76.75 139 PRO B O 1
ATOM 2332 N N . LEU B 1 140 ? -3.432 2.818 -10.062 1 77.06 140 LEU B N 1
ATOM 2333 C CA . LEU B 1 140 ? -3.168 4.086 -10.734 1 77.06 140 LEU B CA 1
ATOM 2334 C C . LEU B 1 140 ? -4.449 4.668 -11.32 1 77.06 140 LEU B C 1
ATOM 2336 O O . LEU B 1 140 ? -4.441 5.77 -11.867 1 77.06 140 LEU B O 1
ATOM 2340 N N . GLY B 1 141 ? -5.488 3.99 -11.062 1 69.88 141 GLY B N 1
ATOM 2341 C CA . GLY B 1 141 ? -6.789 4.508 -11.453 1 69.88 141 GLY B CA 1
ATOM 2342 C C . GLY B 1 141 ? -7.039 4.438 -12.953 1 69.88 141 GLY B C 1
ATOM 2343 O O . GLY B 1 141 ? -7.984 5.039 -13.461 1 69.88 141 GLY B O 1
ATOM 2344 N N . ASN B 1 142 ? -6.145 3.777 -13.586 1 64.75 142 ASN B N 1
ATOM 2345 C CA . ASN B 1 142 ? -6.402 3.639 -15.016 1 64.75 142 ASN B CA 1
ATOM 2346 C C . ASN B 1 142 ? -7.684 2.854 -15.281 1 64.75 142 ASN B C 1
ATOM 2348 O O . ASN B 1 142 ? -7.879 1.771 -14.727 1 64.75 142 ASN B O 1
ATOM 2352 N N . THR B 1 143 ? -8.586 3.592 -15.727 1 62.59 143 THR B N 1
ATOM 2353 C CA . THR B 1 143 ? -9.898 3.006 -15.961 1 62.59 143 THR B CA 1
ATOM 2354 C C . THR B 1 143 ? -9.883 2.127 -17.203 1 62.59 143 THR B C 1
ATOM 2356 O O . THR B 1 143 ? -10.766 1.283 -17.391 1 62.59 143 THR B O 1
ATOM 2359 N N . ASN B 1 144 ? -8.922 2.408 -17.969 1 62.69 144 ASN B N 1
ATOM 2360 C CA . ASN B 1 144 ? -8.906 1.58 -19.172 1 62.69 144 ASN B CA 1
ATOM 2361 C C . ASN B 1 144 ? -8.398 0.172 -18.875 1 62.69 144 ASN B C 1
ATOM 2363 O O . ASN B 1 144 ? -7.531 -0.014 -18.016 1 62.69 144 ASN B O 1
ATOM 2367 N N . ILE B 1 145 ? -9.203 -0.688 -19.344 1 65.75 145 ILE B N 1
ATOM 2368 C CA . ILE B 1 145 ? -8.844 -2.094 -19.203 1 65.75 145 ILE B CA 1
ATOM 2369 C C . ILE B 1 145 ? -7.395 -2.301 -19.641 1 65.75 145 ILE B C 1
ATOM 2371 O O . ILE B 1 145 ? -7 -1.861 -20.734 1 65.75 145 ILE B O 1
ATOM 2375 N N . ASN B 1 146 ? -6.656 -2.75 -18.719 1 67.94 146 ASN B N 1
ATOM 2376 C CA . ASN B 1 146 ? -5.281 -3.074 -19.094 1 67.94 146 ASN B CA 1
ATOM 2377 C C . ASN B 1 146 ? -5.23 -4.078 -20.234 1 67.94 146 ASN B C 1
ATOM 2379 O O . ASN B 1 146 ? -5.789 -5.172 -20.141 1 67.94 146 ASN B O 1
ATOM 2383 N N . PRO B 1 147 ? -4.746 -3.697 -21.297 1 69.06 147 PRO B N 1
ATOM 2384 C CA . PRO B 1 147 ? -4.742 -4.59 -22.469 1 69.06 147 PRO B CA 1
ATOM 2385 C C . PRO B 1 147 ? -4.051 -5.922 -22.188 1 69.06 147 PRO B C 1
ATOM 2387 O O . PRO B 1 147 ? -4.445 -6.953 -22.734 1 69.06 147 PRO B O 1
ATOM 2390 N N . GLY B 1 148 ? -3.053 -5.926 -21.281 1 68.5 148 GLY B N 1
ATOM 2391 C CA . GLY B 1 148 ? -2.344 -7.16 -20.984 1 68.5 148 GLY B CA 1
ATOM 2392 C C . GLY B 1 148 ? -3.24 -8.234 -20.406 1 68.5 148 GLY B C 1
ATOM 2393 O O . GLY B 1 148 ? -3.316 -9.344 -20.938 1 68.5 148 GLY B O 1
ATOM 2394 N N . MET B 1 149 ? -3.824 -7.812 -19.406 1 72.69 149 MET B N 1
ATOM 2395 C CA . MET B 1 149 ? -4.695 -8.789 -18.766 1 72.69 149 MET B CA 1
ATOM 2396 C C . MET B 1 149 ? -5.891 -9.125 -19.641 1 72.69 149 MET B C 1
ATOM 2398 O O . MET B 1 149 ? -6.316 -10.281 -19.719 1 72.69 149 MET B O 1
ATOM 2402 N N . LYS B 1 150 ? -6.414 -8.109 -20.297 1 76.38 150 LYS B N 1
ATOM 2403 C CA . LYS B 1 150 ? -7.531 -8.359 -21.203 1 76.38 150 LYS B CA 1
ATOM 2404 C C . LYS B 1 150 ? -7.164 -9.414 -22.25 1 76.38 150 LYS B C 1
ATOM 2406 O O . LYS B 1 150 ? -7.957 -10.312 -22.531 1 76.38 150 LYS B O 1
ATOM 2411 N N . ASN B 1 151 ? -5.984 -9.32 -22.719 1 74.69 151 ASN B N 1
ATOM 2412 C CA . ASN B 1 151 ? -5.512 -10.273 -23.719 1 74.69 151 ASN B CA 1
ATOM 2413 C C . ASN B 1 151 ? -5.418 -11.688 -23.156 1 74.69 151 ASN B C 1
ATOM 2415 O O . ASN B 1 151 ? -5.723 -12.656 -23.844 1 74.69 151 ASN B O 1
ATOM 2419 N N . ILE B 1 152 ? -5.023 -11.734 -21.938 1 76.31 152 ILE B N 1
ATOM 2420 C CA . ILE B 1 152 ? -4.832 -13.039 -21.312 1 76.31 152 ILE B CA 1
ATOM 2421 C C . ILE B 1 152 ? -6.191 -13.656 -20.984 1 76.31 152 ILE B C 1
ATOM 2423 O O . ILE B 1 152 ? -6.383 -14.867 -21.141 1 76.31 152 ILE B O 1
ATOM 2427 N N .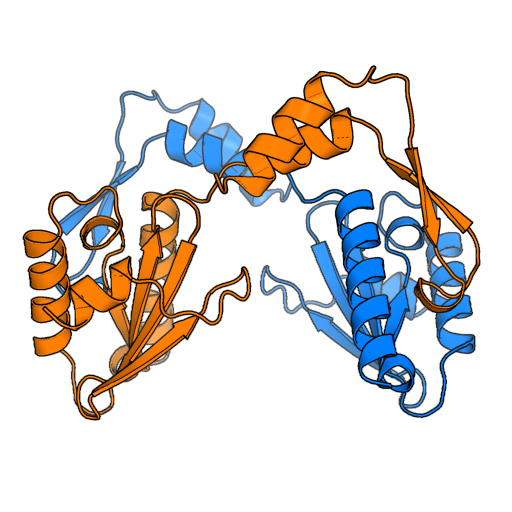 VAL B 1 153 ? -7.074 -12.805 -20.641 1 79.81 153 VAL B N 1
ATOM 2428 C CA . VAL B 1 153 ? -8.383 -13.289 -20.234 1 79.81 153 VAL B CA 1
ATOM 2429 C C . VAL B 1 153 ? -9.211 -13.672 -21.453 1 79.81 153 VAL B C 1
ATOM 2431 O O . VAL B 1 153 ? -9.969 -14.648 -21.422 1 79.81 153 VAL B O 1
ATOM 2434 N N . GLU B 1 154 ? -9.039 -12.898 -22.484 1 73.31 154 GLU B N 1
ATOM 2435 C CA . GLU B 1 154 ? -9.906 -13.078 -23.656 1 73.31 154 GLU B CA 1
ATOM 2436 C C . GLU B 1 154 ? -9.344 -14.148 -24.594 1 73.31 154 GLU B C 1
ATOM 2438 O O . GLU B 1 154 ? -10.047 -14.617 -25.484 1 73.31 154 GLU B O 1
ATOM 2443 N N . LEU B 1 155 ? -8.148 -14.43 -24.438 1 69.25 155 LEU B N 1
ATOM 2444 C CA . LEU B 1 155 ? -7.578 -15.469 -25.281 1 69.25 155 LEU B CA 1
ATOM 2445 C C . LEU B 1 155 ? -7.961 -16.859 -24.766 1 69.25 155 LEU B C 1
ATOM 2447 O O . LEU B 1 155 ? -7.965 -17.094 -23.562 1 69.25 155 LEU B O 1
#

Foldseek 3Di:
DDPVLVVQLVVLVPFDQPDWDWDWDDCVRPNDTDIDTDHSVNSNVVSPDDADDLVNVQVVVVVVCVVCVVVVNNLQEAEQRQCQQAPVNDDLVRNLVSVVVRLVPHDPNHWYWYWYHPPPHIKIWIADSVVRDIDIGDPVPPPDDDVSVVSSSVD/DDPVLVVQLVVLVPFDQPDWDWDWDDCVRPNDTDIDTDHSVNSNVVSPDDADDLVNVQVVVVVVCVVCVVVVNNLQEAEQRQCQQAPVNDDLVRNLVSVVVRLVVHDPNHWYWYWYHPPPHIKIWIADSVVRDIDIGDPVPPPDDDVSVVSSSVD

InterPro domains:
  IPR038765 Papain-like cysteine peptidase superfamily [SSF54001] (22-152)

Sequence (310 aa):
MPVSVHLLLRLARTIDESIAMSVPMEDGVFGNDHNTFINSNDIIQFCLMQPISTICISIYMRHLWSLLKMKEEDHLYAFVDPSRISNEAGKVEARSCALSLRLESAQLDQLILAPYNTGNHWLLAAINPFTALVYYFDPLGNTNINPGMKNIVELMPVSVHLLLRLARTIDESIAMSVPMEDGVFGNDHNTFINSNDIIQFCLMQPISTICISIYMRHLWSLLKMKEEDHLYAFVDPSRISNEAGKVEARSCALSLRLESAQLDQLILAPYNTGNHWLLAAINPFTALVYYFDPLGNTNINPGMKNIVEL

Radius of gyration: 22.37 Å; Cα contacts (8 Å, |Δi|>4): 460; chains: 2; bounding box: 45×56×51 Å